Protein AF-A0A6V8D176-F1 (afdb_monomer_lite)

Secondary structure (DSSP, 8-state):
--PPP----PPPHHHHHHHHHHHHH-TTS-SGGGGGGGG--S-----STHHHHHHHHHHHHHHHHHHHHHHHHHHHHHHHHHHHHHHHTT-HHHHHH--GGGSPP-EEE-SGGG-EEEHHHHHHHHHHHHHTT--HHHHHHHHHHHHHTSTT--HHHHHHHHHHHHHHHHHS--SS----HHHHHHHHHHHHTTT-HHHHHHHHHHHHHHHTT----HHHHSS-HHHHHHHHHHHHHHHHHH-TTTEEEETTEEEEE-TTS-EEEEEEEEEEETTEEEEEEETTT-PEE--PPPGGGTTS-HHHHHHHHHHHHHTHHHHTTT-HHHHTTSS--

Foldseek 3Di:
DDDDDDDDDDDPVVVVVVVVVVVVVPPDPDPVVVVVPVPPPDDDDDDPVVVVVVVVLLVLLLVVVVVVLVVVVVVVVVLVVVLVVCVVVVNNVVSVVSDLVPPPWDWDADPQLRDIDISVLSVVLVVLCVVLVHDVLLVSQLVVCCSPVVPPDDSVVSSVVLVVFQSVQVPDPDPDGDSHSVVSVVVRCLCVQVVHPVSVVVVVVVVVCVVVVPPPPCQPPVDDPVQQVVLLVLLVVLQVVCPPVAWDDDDQWIWGQAPVRWIKIKGQDPDDDLFDRIWIATPDDGDTFDDGDPPVCSNHHVSNVVSVVRVCRRHVVVCCVVRVSSVVPPPPD

pLDDT: mean 70.36, std 18.53, range [24.25, 93.38]

Radius of gyration: 30.55 Å; chains: 1; bounding box: 62×64×75 Å

Sequence (333 aa):
HHWPKYTEWLEPKQVTWIKKDYGNRWKIYDEDARSINDALAAEDYIDTDSWSEDLTLHFDFMLDMQGIMTYYLDKRKEIEEQQQKLRDSGWGDYAKNLAWSNIKPKVHKISYANFSFTTEDMTKVLDWADEHSISYDFVLQLFFDWASIEAGRELDSLLYETGLYAPAIFAASLKYKPRSPEFCRKIYCLIKGYNGNNLQYLMLAAIQSWDKDIKPSHNFLVRKENIWTRSFQLLKGIIESLGRSRAIIDYGLIKIKGDSGRWYSLRPAVFKTVRQWWEVSILPKGPLICIDIQKQHIKMPIGDQLASIVLTLANDSMMDNEVHTLADHRFED

Structure (mmCIF, N/CA/C/O backbone):
data_AF-A0A6V8D176-F1
#
_entry.id   AF-A0A6V8D176-F1
#
loop_
_atom_site.group_PDB
_atom_site.id
_atom_site.type_symbol
_atom_site.label_atom_id
_atom_site.label_alt_id
_atom_site.label_comp_id
_atom_site.label_asym_id
_atom_site.label_entity_id
_atom_site.label_seq_id
_atom_site.pdbx_PDB_ins_code
_atom_site.Cartn_x
_atom_site.Cartn_y
_atom_site.Cartn_z
_atom_site.occupancy
_atom_site.B_iso_or_equiv
_atom_site.auth_seq_id
_atom_site.auth_comp_id
_atom_site.auth_asym_id
_atom_site.auth_atom_id
_atom_site.pdbx_PDB_model_num
ATOM 1 N N . HIS A 1 1 ? 27.923 1.586 11.669 1.00 31.52 1 HIS A N 1
ATOM 2 C CA . HIS A 1 1 ? 26.499 1.918 11.454 1.00 31.52 1 HIS A CA 1
ATOM 3 C C . HIS A 1 1 ? 26.213 3.344 11.907 1.00 31.52 1 HIS A C 1
ATOM 5 O O . HIS A 1 1 ? 25.827 3.549 13.050 1.00 31.52 1 HIS A O 1
ATOM 11 N N . HIS A 1 2 ? 26.431 4.333 11.042 1.00 24.25 2 HIS A N 1
ATOM 12 C CA . HIS A 1 2 ? 26.056 5.729 11.276 1.00 24.25 2 HIS A CA 1
ATOM 13 C C . HIS A 1 2 ? 25.461 6.262 9.972 1.00 24.25 2 HIS A C 1
ATOM 15 O O . HIS A 1 2 ? 26.144 6.285 8.954 1.00 24.25 2 HIS A O 1
ATOM 21 N N . TRP A 1 3 ? 24.172 6.594 10.004 1.00 28.27 3 TRP A N 1
ATOM 22 C CA . TRP A 1 3 ? 23.494 7.329 8.938 1.00 28.27 3 TRP A CA 1
ATOM 23 C C . TRP A 1 3 ? 24.017 8.777 8.916 1.00 28.27 3 TRP A C 1
ATOM 25 O O . TRP A 1 3 ? 24.319 9.306 9.992 1.00 28.27 3 TRP A O 1
ATOM 35 N N . PRO A 1 4 ? 24.124 9.444 7.751 1.00 26.86 4 PRO A N 1
ATOM 36 C CA . PRO A 1 4 ? 24.453 10.863 7.707 1.00 26.86 4 PRO A CA 1
ATOM 37 C C . PRO A 1 4 ? 23.320 11.683 8.334 1.00 26.86 4 PRO A C 1
ATOM 39 O O . PRO A 1 4 ? 22.141 11.341 8.216 1.00 26.86 4 PRO A O 1
ATOM 42 N N . LYS A 1 5 ? 23.690 12.760 9.030 1.00 28.36 5 LYS A N 1
ATOM 43 C CA . LYS A 1 5 ? 22.756 13.707 9.644 1.00 28.36 5 LYS A CA 1
ATOM 44 C C . LYS A 1 5 ? 21.853 14.321 8.567 1.00 28.36 5 LYS A C 1
ATOM 46 O O . LYS A 1 5 ? 22.342 14.813 7.558 1.00 28.36 5 LYS A O 1
ATOM 51 N N . TYR A 1 6 ? 20.546 14.294 8.822 1.00 34.00 6 TYR A N 1
ATOM 52 C CA . TYR A 1 6 ? 19.518 15.019 8.078 1.00 34.00 6 TYR A CA 1
ATOM 53 C C . TYR A 1 6 ? 19.793 16.528 8.159 1.00 34.00 6 TYR A C 1
ATOM 55 O O . TYR A 1 6 ? 19.408 17.168 9.135 1.00 34.00 6 TYR A O 1
ATOM 63 N N . THR A 1 7 ? 20.443 17.103 7.154 1.00 33.69 7 THR A N 1
ATOM 64 C CA . THR A 1 7 ? 20.484 18.557 6.959 1.00 33.69 7 THR A CA 1
ATOM 65 C C . THR A 1 7 ? 20.218 18.888 5.496 1.00 33.69 7 THR A C 1
ATOM 67 O O . THR A 1 7 ? 20.908 18.388 4.615 1.00 33.69 7 THR A O 1
ATOM 70 N N . GLU A 1 8 ? 19.195 19.728 5.316 1.00 36.88 8 GLU A N 1
ATOM 71 C CA . GLU A 1 8 ? 18.958 20.649 4.196 1.00 36.88 8 GLU A CA 1
ATOM 72 C C . GLU A 1 8 ? 18.714 20.038 2.809 1.00 36.88 8 GLU A C 1
ATOM 74 O O . GLU A 1 8 ? 19.566 20.064 1.931 1.00 36.88 8 GLU A O 1
ATOM 79 N N . TRP A 1 9 ? 17.476 19.591 2.578 1.00 38.97 9 TRP A N 1
ATOM 80 C CA . TRP A 1 9 ? 16.909 19.491 1.229 1.00 38.97 9 TRP A CA 1
ATOM 81 C C . TRP A 1 9 ? 15.644 20.350 1.167 1.00 38.97 9 TRP A C 1
ATOM 83 O O . TRP A 1 9 ? 14.765 20.221 2.024 1.00 38.97 9 TRP A O 1
ATOM 93 N N . LEU A 1 10 ? 15.598 21.260 0.188 1.00 39.09 10 LEU A N 1
ATOM 94 C CA . LEU A 1 10 ? 14.515 22.222 -0.028 1.00 39.09 10 LEU A CA 1
ATOM 95 C C . LEU A 1 10 ? 13.169 21.503 -0.116 1.00 39.09 10 LEU A C 1
ATOM 97 O O . LEU A 1 10 ? 12.938 20.643 -0.964 1.00 39.09 10 LEU A O 1
ATOM 101 N N . GLU A 1 11 ? 12.280 21.849 0.806 1.00 42.50 11 GLU A N 1
ATOM 102 C CA . GLU A 1 11 ? 10.991 21.197 0.923 1.00 42.50 11 GLU A CA 1
ATOM 103 C C . GLU A 1 11 ? 10.054 21.616 -0.220 1.00 42.50 11 GLU A C 1
ATOM 105 O O . GLU A 1 11 ? 9.880 22.817 -0.446 1.00 42.50 11 GLU A O 1
ATOM 110 N N . PRO A 1 12 ? 9.401 20.673 -0.925 1.00 46.81 12 PRO A N 1
ATOM 111 C CA . PRO A 1 12 ? 8.448 21.021 -1.972 1.00 46.81 12 PRO A CA 1
ATOM 112 C C . PRO A 1 12 ? 7.308 21.870 -1.405 1.00 46.81 12 PRO A C 1
ATOM 114 O O . PRO A 1 12 ? 6.750 21.525 -0.363 1.00 46.81 12 PRO A O 1
ATOM 117 N N . LYS A 1 13 ? 6.889 22.920 -2.127 1.00 40.84 13 LYS A N 1
ATOM 118 C CA . LYS A 1 13 ? 5.821 23.861 -1.718 1.00 40.84 13 LYS A CA 1
ATOM 119 C C . LYS A 1 13 ? 4.532 23.168 -1.243 1.00 40.84 13 LYS A C 1
ATOM 121 O O . LYS A 1 13 ? 3.846 23.690 -0.370 1.00 40.84 13 LYS A O 1
ATOM 126 N N . GLN A 1 14 ? 4.212 21.980 -1.767 1.00 37.75 14 GLN A N 1
ATOM 127 C CA . GLN A 1 14 ? 3.094 21.144 -1.300 1.00 37.75 14 GLN A CA 1
ATOM 128 C C . GLN A 1 14 ? 3.315 20.566 0.100 1.00 37.75 14 GLN A C 1
ATOM 130 O O . GLN A 1 14 ? 2.393 20.562 0.909 1.00 37.75 14 GLN A O 1
ATOM 135 N N . VAL A 1 15 ? 4.526 20.107 0.411 1.00 42.50 15 VAL A N 1
ATOM 136 C CA . VAL A 1 15 ? 4.894 19.658 1.756 1.00 42.50 15 VAL A CA 1
ATOM 137 C C . VAL A 1 15 ? 4.918 20.853 2.704 1.00 42.50 15 VAL A C 1
ATOM 139 O O . VAL A 1 15 ? 4.410 20.741 3.813 1.00 42.50 15 VAL A O 1
ATOM 142 N N . THR A 1 16 ? 5.380 22.021 2.251 1.00 45.06 16 THR A N 1
ATOM 143 C CA . THR A 1 16 ? 5.300 23.280 3.007 1.00 45.06 16 THR A CA 1
ATOM 144 C C . THR A 1 16 ? 3.851 23.696 3.264 1.00 45.06 16 THR A C 1
ATOM 146 O O . THR A 1 16 ? 3.525 24.133 4.362 1.00 45.06 16 THR A O 1
ATOM 149 N N . TRP A 1 17 ? 2.951 23.520 2.293 1.00 41.69 17 TRP A N 1
ATOM 150 C CA . TRP A 1 17 ? 1.526 23.819 2.441 1.00 41.69 17 TRP A CA 1
ATOM 151 C C . TRP A 1 17 ? 0.829 22.825 3.368 1.00 41.69 17 TRP A C 1
ATOM 153 O O . TRP A 1 17 ? 0.100 23.249 4.255 1.00 41.69 17 TRP A O 1
ATOM 163 N N . ILE A 1 18 ? 1.115 21.526 3.241 1.00 44.22 18 ILE A N 1
ATOM 164 C CA . ILE A 1 18 ? 0.643 20.490 4.169 1.00 44.22 18 ILE A CA 1
ATOM 165 C C . ILE A 1 18 ? 1.183 20.763 5.572 1.00 44.22 18 ILE A C 1
ATOM 167 O O . ILE A 1 18 ? 0.421 20.690 6.524 1.00 44.22 18 ILE A O 1
ATOM 171 N N . LYS A 1 19 ? 2.452 21.155 5.722 1.00 44.62 19 LYS A N 1
ATOM 172 C CA . LYS A 1 19 ? 3.041 21.560 7.005 1.00 44.62 19 LYS A CA 1
ATOM 173 C C . LYS A 1 19 ? 2.442 22.845 7.557 1.00 44.62 19 LYS A C 1
ATOM 175 O O . LYS A 1 19 ? 2.308 22.951 8.767 1.00 44.62 19 LYS A O 1
ATOM 180 N N . LYS A 1 20 ? 2.073 23.811 6.715 1.00 44.28 20 LYS A N 1
ATOM 181 C CA . LYS A 1 20 ? 1.443 25.077 7.121 1.00 44.28 20 LYS A CA 1
ATOM 182 C C . LYS A 1 20 ? -0.021 24.866 7.499 1.00 44.28 20 LYS A C 1
ATOM 184 O O . LYS A 1 20 ? -0.464 25.397 8.508 1.00 44.28 20 LYS A O 1
ATOM 189 N N . ASP A 1 21 ? -0.753 24.043 6.754 1.00 43.59 21 ASP A N 1
ATOM 190 C CA . ASP A 1 21 ? -2.103 23.581 7.090 1.00 43.59 21 ASP A CA 1
ATOM 191 C C . ASP A 1 21 ? -2.080 22.742 8.377 1.00 43.59 21 ASP A C 1
ATOM 193 O O . ASP A 1 21 ? -2.865 22.985 9.289 1.00 43.59 21 ASP A O 1
ATOM 197 N N . TYR A 1 22 ? -1.104 21.844 8.522 1.00 42.88 22 TYR A N 1
ATOM 198 C CA . TYR A 1 22 ? -0.865 21.061 9.732 1.00 42.88 22 TYR A CA 1
ATOM 199 C C . TYR A 1 22 ? -0.483 21.946 10.923 1.00 42.88 22 TYR A C 1
ATOM 201 O O . TYR A 1 22 ? -1.167 21.907 11.933 1.00 42.88 22 TYR A O 1
ATOM 209 N N . GLY A 1 23 ? 0.524 22.814 10.803 1.00 40.50 23 GLY A N 1
ATOM 210 C C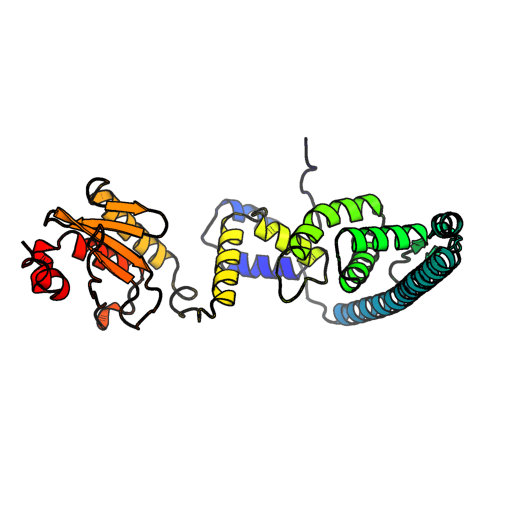A . GLY A 1 23 ? 0.989 23.735 11.848 1.00 40.50 23 GLY A CA 1
ATOM 211 C C . GLY A 1 23 ? -0.065 24.763 12.268 1.00 40.50 23 GLY A C 1
ATOM 212 O O . GLY A 1 23 ? -0.184 25.078 13.451 1.00 40.50 23 GLY A O 1
ATOM 213 N N . ASN A 1 24 ? -0.912 25.211 11.337 1.00 41.19 24 ASN A N 1
ATOM 214 C CA . ASN A 1 24 ? -2.076 26.040 11.659 1.00 41.19 24 ASN A CA 1
ATOM 215 C C . ASN A 1 24 ? -3.177 25.246 12.381 1.00 41.19 24 ASN A C 1
ATOM 217 O O . ASN A 1 24 ? -3.874 25.813 13.224 1.00 41.19 24 ASN A O 1
ATOM 221 N N . ARG A 1 25 ? -3.313 23.941 12.107 1.00 39.44 25 ARG A N 1
ATOM 222 C CA . ARG A 1 25 ? -4.208 23.020 12.834 1.00 39.44 25 ARG A CA 1
ATOM 223 C C . ARG A 1 25 ? -3.612 22.516 14.162 1.00 39.44 25 ARG A C 1
ATOM 225 O O . ARG A 1 25 ? -4.368 22.043 15.005 1.00 39.44 25 ARG A O 1
ATOM 232 N N . TRP A 1 26 ? -2.297 22.640 14.369 1.00 38.09 26 TRP A N 1
ATOM 233 C CA . TRP A 1 26 ? -1.525 22.061 15.484 1.00 38.09 26 TRP A CA 1
ATOM 234 C C . TRP A 1 26 ? -0.905 23.072 16.458 1.00 38.09 26 TRP A C 1
ATOM 236 O O . TRP A 1 26 ? 0.014 22.727 17.196 1.00 38.09 26 TRP A O 1
ATOM 246 N N . LYS A 1 27 ? -1.455 24.284 16.600 1.00 40.56 27 LYS A N 1
ATOM 247 C CA . LYS A 1 27 ? -1.065 25.220 17.682 1.00 40.56 27 LYS A CA 1
ATOM 248 C C . LYS A 1 27 ? -1.242 24.683 19.128 1.00 40.56 27 LYS A C 1
ATOM 250 O O . LYS A 1 27 ? -1.168 25.469 20.065 1.00 40.56 27 LYS A O 1
ATOM 255 N N . ILE A 1 28 ? -1.513 23.392 19.343 1.00 38.53 28 ILE A N 1
ATOM 256 C CA . ILE A 1 28 ? -1.945 22.844 20.637 1.00 38.53 28 ILE A CA 1
ATOM 257 C C . ILE A 1 28 ? -1.117 21.630 21.118 1.00 38.53 28 ILE A C 1
ATOM 259 O O . ILE A 1 28 ? -1.235 21.296 22.291 1.00 38.53 28 ILE A O 1
ATOM 263 N N . TYR A 1 29 ? -0.253 20.995 20.308 1.00 39.50 29 TYR A N 1
ATOM 264 C CA . TYR A 1 29 ? 0.269 19.660 20.679 1.00 39.50 29 TYR A CA 1
ATOM 265 C C . TYR A 1 29 ? 1.772 19.474 20.899 1.00 39.50 29 TYR A C 1
ATOM 267 O O . TYR A 1 29 ? 2.140 18.368 21.274 1.00 39.50 29 TYR A O 1
ATOM 275 N N . ASP A 1 30 ? 2.631 20.492 20.776 1.00 37.28 30 ASP A N 1
ATOM 276 C CA . ASP A 1 30 ? 4.017 20.344 21.254 1.00 37.28 30 ASP A CA 1
ATOM 277 C C . ASP A 1 30 ? 4.748 21.682 21.464 1.00 37.28 30 ASP A C 1
ATOM 279 O O . ASP A 1 30 ? 4.573 22.618 20.677 1.00 37.28 30 ASP A O 1
ATOM 283 N N . GLU A 1 31 ? 5.581 21.781 22.506 1.00 40.03 31 GLU A N 1
ATOM 284 C CA . GLU A 1 31 ? 6.453 22.949 22.740 1.00 40.03 31 GLU A CA 1
ATOM 285 C C . GLU A 1 31 ? 7.694 22.937 21.830 1.00 40.03 31 GLU A C 1
ATOM 287 O O . GLU A 1 31 ? 8.190 24.009 21.471 1.00 40.03 31 GLU A O 1
ATOM 292 N N . ASP A 1 32 ? 8.097 21.768 21.322 1.00 43.53 32 ASP A N 1
ATOM 293 C CA . ASP A 1 32 ? 9.225 21.614 20.388 1.00 43.53 32 ASP A CA 1
ATOM 294 C C . ASP A 1 32 ? 8.924 22.151 18.972 1.00 43.53 32 ASP A C 1
ATOM 296 O O . ASP A 1 32 ? 9.832 22.433 18.189 1.00 43.53 32 ASP A O 1
ATOM 300 N N . ALA A 1 33 ? 7.649 22.389 18.638 1.00 39.72 33 ALA A N 1
ATOM 301 C CA . ALA A 1 33 ? 7.243 22.989 17.363 1.00 39.72 33 ALA A CA 1
ATOM 302 C C . ALA A 1 33 ? 7.465 24.516 17.298 1.00 39.72 33 ALA A C 1
ATOM 304 O O . ALA A 1 33 ? 7.322 25.117 16.229 1.00 39.72 33 ALA A O 1
ATOM 305 N N . ARG A 1 34 ? 7.811 25.172 18.419 1.00 38.47 34 ARG A N 1
ATOM 306 C CA . ARG A 1 34 ? 8.030 26.630 18.452 1.00 38.47 34 ARG A CA 1
ATOM 307 C C . ARG A 1 34 ? 9.360 27.068 17.841 1.00 38.47 34 ARG A C 1
ATOM 309 O O . ARG A 1 34 ? 9.433 28.200 17.378 1.00 38.47 34 ARG A O 1
ATOM 316 N N . SER A 1 35 ? 10.369 26.197 17.753 1.00 44.44 35 SER A N 1
ATOM 317 C CA . SER A 1 35 ? 11.694 26.588 17.235 1.00 44.44 35 SER A CA 1
ATOM 318 C C . SER A 1 35 ? 11.749 26.770 15.708 1.00 44.44 35 SER A C 1
ATOM 320 O O . SER A 1 35 ? 12.769 27.210 15.186 1.00 44.44 35 SER A O 1
ATOM 322 N N . ILE A 1 36 ? 10.681 26.420 14.981 1.00 41.44 36 ILE A N 1
ATOM 323 C CA . ILE A 1 36 ? 10.641 26.441 13.507 1.00 41.44 36 ILE A CA 1
ATOM 324 C C . ILE A 1 36 ?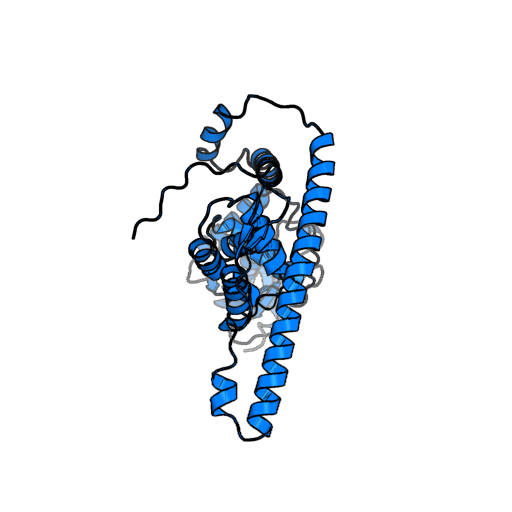 10.126 27.791 12.966 1.00 41.44 36 ILE A C 1
ATOM 326 O O . ILE A 1 36 ? 10.368 28.129 11.810 1.00 41.44 36 ILE A O 1
ATOM 330 N N . ASN A 1 37 ? 9.437 28.592 13.787 1.00 37.69 37 ASN A N 1
ATOM 331 C CA . ASN A 1 37 ? 8.782 29.820 13.319 1.00 37.69 37 ASN A CA 1
ATOM 332 C C . ASN A 1 37 ? 9.698 31.045 13.215 1.00 37.69 37 ASN A C 1
ATOM 334 O O . ASN A 1 37 ? 9.359 31.962 12.471 1.00 37.69 37 ASN A O 1
ATOM 338 N N . ASP A 1 38 ? 10.850 31.066 13.884 1.00 37.16 38 ASP A N 1
ATOM 339 C CA . ASP A 1 38 ? 11.707 32.261 13.879 1.00 37.16 38 ASP A CA 1
ATOM 340 C C . ASP A 1 38 ? 12.483 32.447 12.560 1.00 37.16 38 ASP A C 1
ATOM 342 O O . ASP A 1 38 ? 13.020 33.523 12.312 1.00 37.16 38 ASP A O 1
ATOM 346 N N . ALA A 1 39 ? 12.491 31.445 11.671 1.00 38.16 39 ALA A N 1
ATOM 347 C CA . ALA A 1 39 ? 13.215 31.498 10.396 1.00 38.16 39 ALA A CA 1
ATOM 348 C C . ALA A 1 39 ? 12.339 31.775 9.155 1.00 38.16 39 ALA A C 1
ATOM 350 O O . ALA A 1 39 ? 12.881 31.995 8.077 1.00 38.16 39 ALA A O 1
ATOM 351 N N . LEU A 1 40 ? 11.003 31.763 9.264 1.00 38.84 40 LEU A N 1
ATOM 352 C CA . LEU A 1 40 ? 10.094 31.772 8.097 1.00 38.84 40 LEU A CA 1
ATOM 353 C C . LEU A 1 40 ? 9.277 33.065 7.937 1.00 38.84 40 LEU A C 1
ATOM 355 O O . LEU A 1 40 ? 8.271 33.087 7.228 1.00 38.84 40 LEU A O 1
ATOM 359 N N . ALA A 1 41 ? 9.693 34.150 8.590 1.00 35.06 41 ALA A N 1
ATOM 360 C CA . ALA A 1 41 ? 9.008 35.442 8.530 1.00 35.06 41 ALA A CA 1
ATOM 361 C C . ALA A 1 41 ? 9.430 36.344 7.350 1.00 35.06 41 ALA A C 1
ATOM 363 O O . ALA A 1 41 ? 9.085 37.524 7.353 1.00 35.06 41 ALA A O 1
ATOM 364 N N . ALA A 1 42 ? 10.135 35.827 6.342 1.00 37.50 42 ALA A N 1
ATOM 365 C CA . ALA A 1 42 ? 10.541 36.613 5.180 1.00 37.50 42 ALA A CA 1
ATOM 366 C C . ALA A 1 42 ? 10.143 35.919 3.870 1.00 37.50 42 ALA A C 1
ATOM 368 O O . ALA A 1 42 ? 10.696 34.872 3.554 1.00 37.50 42 ALA A O 1
ATOM 369 N N . GLU A 1 43 ? 9.207 36.566 3.156 1.00 40.66 43 GLU A N 1
ATOM 370 C CA . GLU A 1 43 ? 9.003 36.511 1.693 1.00 40.66 43 GLU A CA 1
ATOM 371 C C . GLU A 1 43 ? 8.552 35.132 1.116 1.00 40.66 43 GLU A C 1
ATOM 373 O O . GLU A 1 43 ? 8.818 34.071 1.657 1.00 40.66 43 GLU A O 1
ATOM 378 N N . ASP A 1 44 ? 7.751 34.993 0.059 1.00 33.00 44 ASP A N 1
ATOM 379 C CA . ASP A 1 44 ? 7.435 35.920 -1.010 1.00 33.00 44 ASP A CA 1
ATOM 380 C C . ASP A 1 44 ? 6.146 35.535 -1.770 1.00 33.00 44 ASP A C 1
ATOM 382 O O . ASP A 1 44 ? 5.582 34.443 -1.630 1.00 33.00 44 ASP A O 1
ATOM 386 N N . TYR A 1 45 ? 5.708 36.496 -2.577 1.00 36.22 45 TYR A N 1
ATOM 387 C CA . TYR A 1 45 ? 4.631 36.499 -3.569 1.00 36.22 45 TYR A CA 1
ATOM 388 C C . TYR A 1 45 ? 4.617 35.248 -4.485 1.00 36.22 45 TYR A C 1
ATOM 390 O O . TYR A 1 45 ? 5.650 34.823 -4.997 1.00 36.22 45 TYR A O 1
ATOM 398 N N . ILE A 1 46 ? 3.442 34.645 -4.724 1.00 36.31 46 ILE A N 1
ATOM 399 C CA . ILE A 1 46 ? 3.296 33.509 -5.656 1.00 36.31 46 ILE A CA 1
ATOM 400 C C . ILE A 1 46 ? 3.186 34.057 -7.079 1.00 36.31 46 ILE A C 1
ATOM 402 O O . ILE A 1 46 ? 2.124 34.534 -7.476 1.00 36.31 46 ILE A O 1
ATOM 406 N N . ASP A 1 47 ? 4.272 33.945 -7.837 1.00 34.75 47 ASP A N 1
ATOM 407 C CA . ASP A 1 47 ? 4.244 34.050 -9.292 1.00 34.75 47 ASP A CA 1
ATOM 408 C C . ASP A 1 47 ? 3.622 32.772 -9.884 1.00 34.75 47 ASP A C 1
ATOM 410 O O . ASP A 1 47 ? 4.007 31.647 -9.546 1.00 34.75 47 ASP A O 1
ATOM 414 N N . THR A 1 48 ? 2.589 32.950 -10.701 1.00 35.44 48 THR A N 1
ATOM 415 C CA . THR A 1 48 ? 1.766 31.866 -11.261 1.00 35.44 48 THR A CA 1
ATOM 416 C C . THR A 1 48 ? 2.203 31.466 -12.671 1.00 35.44 48 THR A C 1
ATOM 418 O O . THR A 1 48 ? 1.771 30.412 -13.138 1.00 35.44 48 THR A O 1
ATOM 421 N N . ASP A 1 49 ? 3.118 32.210 -13.302 1.00 36.03 49 ASP A N 1
ATOM 422 C CA . ASP A 1 49 ? 3.583 31.925 -14.666 1.00 36.03 49 ASP A CA 1
ATOM 423 C C . ASP A 1 49 ? 4.615 30.777 -14.737 1.00 36.03 49 ASP A C 1
ATOM 425 O O . ASP A 1 49 ? 4.634 30.029 -15.719 1.00 36.03 49 ASP A O 1
ATOM 429 N N . SER A 1 50 ? 5.387 30.517 -13.667 1.00 38.66 50 SER A N 1
ATOM 430 C CA . SER A 1 50 ? 6.460 29.495 -13.662 1.00 38.66 50 SER A CA 1
ATOM 431 C C . SER A 1 50 ? 5.982 28.033 -13.731 1.00 38.66 50 SER A C 1
ATOM 433 O O . SER A 1 50 ? 6.789 27.135 -13.953 1.00 38.66 50 SER A O 1
ATOM 435 N N . TRP A 1 51 ? 4.694 27.760 -13.505 1.00 31.47 51 TRP A N 1
ATOM 436 C CA . TRP A 1 51 ? 4.159 26.389 -13.471 1.00 31.47 51 TRP A CA 1
ATOM 437 C C . TRP A 1 51 ? 3.798 25.849 -14.860 1.00 31.47 51 TRP A C 1
ATOM 439 O O . TRP A 1 51 ? 3.679 24.638 -15.042 1.00 31.47 51 TRP A O 1
ATOM 449 N N . SER A 1 52 ? 3.597 26.737 -15.835 1.00 40.97 52 SER A N 1
ATOM 450 C CA . SER A 1 52 ? 3.192 26.364 -17.196 1.00 40.97 52 SER A CA 1
ATOM 451 C C . SER A 1 52 ? 4.363 25.830 -18.033 1.00 40.97 52 SER A C 1
ATOM 453 O O . SER A 1 52 ? 4.205 24.865 -18.785 1.00 40.97 52 SER A O 1
ATOM 455 N N . GLU A 1 53 ? 5.556 26.397 -17.843 1.00 47.34 53 GLU A N 1
ATOM 456 C CA . GLU A 1 53 ? 6.788 25.960 -18.507 1.00 47.34 53 GLU A CA 1
ATOM 457 C C . GLU A 1 53 ? 7.257 24.590 -17.984 1.00 47.34 53 GLU A C 1
ATOM 459 O O . GLU A 1 53 ? 7.618 23.718 -18.773 1.00 47.34 53 GLU A O 1
ATOM 464 N N . ASP A 1 54 ? 7.146 24.347 -16.675 1.00 54.38 54 ASP A N 1
ATOM 465 C CA . ASP A 1 54 ? 7.625 23.124 -16.008 1.00 54.38 54 ASP A CA 1
ATOM 466 C C . ASP A 1 54 ? 6.823 21.863 -16.409 1.00 54.38 54 ASP A C 1
ATOM 468 O O . ASP A 1 54 ? 7.372 20.775 -16.593 1.00 54.38 54 ASP A O 1
ATOM 472 N N . LEU A 1 55 ? 5.512 22.013 -16.643 1.00 59.69 55 LEU A N 1
ATOM 473 C CA . LEU A 1 55 ? 4.646 20.934 -17.143 1.00 59.69 55 LEU A CA 1
ATOM 474 C C . LEU A 1 55 ? 4.959 20.549 -18.593 1.00 59.69 55 LEU A C 1
ATOM 476 O O . LEU A 1 55 ? 4.875 19.374 -18.951 1.00 59.69 55 LEU A O 1
ATOM 480 N N . THR A 1 56 ? 5.314 21.534 -19.419 1.00 64.56 56 THR A N 1
ATOM 481 C CA . THR A 1 56 ? 5.670 21.306 -20.825 1.00 64.56 56 THR A CA 1
ATOM 482 C C . THR A 1 56 ? 7.014 20.582 -20.911 1.00 64.56 56 THR A C 1
ATOM 484 O O . THR A 1 56 ? 7.140 19.594 -21.628 1.00 64.56 56 THR A O 1
ATOM 487 N N . LEU A 1 57 ? 7.980 20.986 -20.079 1.00 70.38 57 LEU A N 1
ATOM 488 C CA . LEU A 1 57 ? 9.289 20.340 -19.976 1.00 70.38 57 LEU A CA 1
ATOM 489 C C . LEU A 1 57 ? 9.209 18.892 -19.461 1.00 70.38 57 LEU A C 1
ATOM 491 O O . LEU A 1 57 ? 9.907 18.022 -19.985 1.00 70.38 57 LEU A O 1
ATOM 495 N N . HIS A 1 58 ? 8.352 18.611 -18.470 1.00 79.75 58 HIS A N 1
ATOM 496 C CA . HIS A 1 58 ? 8.091 17.236 -18.015 1.00 79.75 58 HIS A CA 1
ATOM 497 C C . HIS A 1 58 ? 7.493 16.383 -19.133 1.00 79.75 58 HIS A C 1
ATOM 499 O O . HIS A 1 58 ? 7.964 15.275 -19.382 1.00 79.75 58 HIS A O 1
ATOM 505 N N . PHE A 1 59 ? 6.487 16.902 -19.836 1.00 78.69 59 PHE A N 1
ATOM 506 C CA . PHE A 1 59 ? 5.823 16.171 -20.909 1.00 78.69 59 PHE A CA 1
ATOM 507 C C . PHE A 1 59 ? 6.777 15.832 -22.063 1.00 78.69 59 PHE A C 1
ATOM 509 O O . PHE A 1 59 ? 6.833 14.674 -22.486 1.00 78.69 59 PHE A O 1
ATOM 516 N N . ASP A 1 60 ? 7.568 16.805 -22.518 1.00 79.31 60 ASP A N 1
ATOM 517 C CA . ASP A 1 60 ? 8.542 16.617 -23.596 1.00 79.31 60 ASP A CA 1
ATOM 518 C C . ASP A 1 60 ? 9.629 15.608 -23.198 1.00 79.31 60 ASP A C 1
ATOM 520 O O . ASP A 1 60 ? 9.943 14.694 -23.964 1.00 79.31 60 ASP A O 1
ATOM 524 N N . PHE A 1 61 ? 10.135 15.688 -21.959 1.00 84.50 61 PHE A N 1
ATOM 525 C CA . PHE A 1 61 ? 11.080 14.702 -21.430 1.00 84.50 61 PHE A CA 1
ATOM 526 C C . PHE A 1 61 ? 10.498 13.288 -21.443 1.00 84.50 61 PHE A C 1
ATOM 528 O O . PHE A 1 61 ? 11.160 12.336 -21.861 1.00 84.50 61 PHE A O 1
ATOM 535 N N . MET A 1 62 ? 9.260 13.138 -20.965 1.00 84.56 62 MET A N 1
ATOM 536 C CA . MET A 1 62 ? 8.602 11.838 -20.881 1.00 84.56 62 MET A CA 1
ATOM 537 C C . MET A 1 62 ? 8.400 11.229 -22.269 1.00 84.56 62 MET A C 1
ATOM 539 O O . MET A 1 62 ? 8.617 10.029 -22.425 1.00 84.56 62 MET A O 1
ATOM 543 N N . LEU A 1 63 ? 8.050 12.034 -23.277 1.00 84.19 63 LEU A N 1
ATOM 544 C CA . LEU A 1 63 ? 7.930 11.576 -24.663 1.00 84.19 63 LEU A CA 1
ATOM 545 C C . LEU A 1 63 ? 9.273 11.127 -25.248 1.00 84.19 63 LEU A C 1
ATOM 547 O O . LEU A 1 63 ? 9.357 10.029 -25.809 1.00 84.19 63 LEU A O 1
ATOM 551 N N . ASP A 1 64 ? 10.325 11.930 -25.083 1.00 85.69 64 ASP A N 1
ATOM 552 C CA . ASP A 1 64 ? 11.668 11.598 -25.566 1.00 85.69 64 ASP A CA 1
ATOM 553 C C . ASP A 1 64 ? 12.182 10.304 -24.919 1.00 85.69 64 ASP A C 1
ATOM 555 O O . ASP A 1 64 ? 12.640 9.379 -25.603 1.00 85.69 64 ASP A O 1
ATOM 559 N N . MET A 1 65 ? 12.036 10.190 -23.596 1.00 88.06 65 MET A N 1
ATOM 560 C CA . MET A 1 65 ? 12.427 8.993 -22.856 1.00 88.06 65 MET A CA 1
ATOM 561 C C . MET A 1 65 ? 11.591 7.777 -23.216 1.00 88.06 65 MET A C 1
ATOM 563 O O . MET A 1 65 ? 12.138 6.680 -23.331 1.00 88.06 65 MET A O 1
ATOM 567 N N . GLN A 1 66 ? 10.289 7.946 -23.438 1.00 89.44 66 GLN A N 1
ATOM 568 C CA . GLN A 1 66 ? 9.425 6.860 -23.878 1.00 89.44 66 GLN A CA 1
ATOM 569 C C . GLN A 1 66 ? 9.855 6.337 -25.250 1.00 89.44 66 GLN A C 1
ATOM 571 O O . GLN A 1 66 ? 9.909 5.121 -25.442 1.00 89.44 66 GLN A O 1
ATOM 576 N N . GLY A 1 67 ? 10.223 7.220 -26.183 1.00 86.81 67 GLY A N 1
ATOM 577 C CA . GLY A 1 67 ? 10.759 6.828 -27.486 1.00 86.81 67 GLY A CA 1
ATOM 578 C C . GLY A 1 67 ? 12.051 6.016 -27.365 1.00 86.81 67 GLY A C 1
ATOM 579 O O . GLY A 1 67 ? 12.174 4.943 -27.963 1.00 86.81 67 GLY A O 1
ATOM 580 N N . ILE A 1 68 ? 12.996 6.480 -26.540 1.00 88.19 68 ILE A N 1
ATOM 581 C CA . ILE A 1 68 ? 14.264 5.772 -26.312 1.00 88.19 68 ILE A CA 1
ATOM 582 C C . ILE A 1 68 ? 14.019 4.423 -25.624 1.00 88.19 68 ILE A C 1
ATOM 584 O O . ILE A 1 68 ? 14.555 3.404 -26.061 1.00 88.19 68 ILE A O 1
ATOM 588 N N . MET A 1 69 ? 13.198 4.390 -24.576 1.00 89.19 69 MET A N 1
ATOM 589 C CA . MET A 1 69 ? 12.877 3.168 -23.839 1.00 89.19 69 MET A CA 1
ATOM 590 C C . MET A 1 69 ? 12.175 2.142 -24.735 1.00 89.19 69 MET A C 1
ATOM 592 O O . MET A 1 69 ? 12.548 0.973 -24.719 1.00 89.19 69 MET A O 1
ATOM 596 N N . THR A 1 70 ? 11.232 2.574 -25.579 1.00 89.12 70 THR A N 1
ATOM 597 C CA . THR A 1 70 ? 10.538 1.698 -26.541 1.00 89.12 70 THR A CA 1
ATOM 598 C C . THR A 1 70 ? 11.523 1.053 -27.511 1.00 89.12 70 THR A C 1
ATOM 600 O O . THR A 1 70 ? 11.475 -0.157 -27.703 1.00 89.12 70 THR A O 1
ATOM 603 N N . TYR A 1 71 ? 12.488 1.816 -28.041 1.00 89.56 71 TYR A N 1
ATOM 604 C CA . TYR A 1 71 ? 13.553 1.256 -28.879 1.00 89.56 71 TYR A CA 1
ATOM 605 C C . TYR A 1 71 ? 14.316 0.127 -28.168 1.00 89.56 71 TYR A C 1
ATOM 607 O O . TYR A 1 71 ? 14.593 -0.912 -28.769 1.00 89.56 71 TYR A O 1
ATOM 615 N N . TYR A 1 72 ? 14.648 0.303 -26.887 1.00 88.19 72 TYR A N 1
ATOM 616 C CA . TYR A 1 72 ? 15.340 -0.733 -26.121 1.00 88.19 72 TYR A CA 1
ATOM 617 C C . TYR A 1 72 ? 14.454 -1.942 -25.818 1.00 88.19 72 TYR A C 1
ATOM 619 O O . TYR A 1 72 ? 14.947 -3.066 -25.905 1.00 88.19 72 TYR A O 1
ATOM 627 N N . LEU A 1 73 ? 13.170 -1.736 -25.516 1.00 87.81 73 LEU A N 1
ATOM 628 C CA . LEU A 1 73 ? 12.194 -2.811 -25.313 1.00 87.81 73 LEU A CA 1
ATOM 629 C C . LEU A 1 73 ? 11.980 -3.637 -26.592 1.00 87.81 73 LEU A C 1
ATOM 631 O O . LEU A 1 73 ? 12.007 -4.865 -26.540 1.00 87.81 73 LEU A O 1
ATOM 635 N N . ASP A 1 74 ? 11.875 -2.991 -27.753 1.00 88.25 74 ASP A N 1
ATOM 636 C CA . ASP A 1 74 ? 11.774 -3.680 -29.044 1.00 88.25 74 ASP A CA 1
ATOM 637 C C . ASP A 1 74 ? 13.040 -4.491 -29.348 1.00 88.25 74 ASP A C 1
ATOM 639 O O . ASP A 1 74 ? 12.965 -5.625 -29.827 1.00 88.25 74 ASP A O 1
ATOM 643 N N . LYS A 1 75 ? 14.220 -3.953 -29.004 1.00 86.56 75 LYS A N 1
ATOM 644 C CA . LYS A 1 75 ? 15.480 -4.700 -29.096 1.00 86.56 75 LYS A CA 1
ATOM 645 C C . LYS A 1 75 ? 15.558 -5.877 -28.120 1.00 86.56 75 LYS A C 1
ATOM 647 O O . LYS A 1 75 ? 16.115 -6.898 -28.522 1.00 86.56 75 LYS A O 1
ATOM 652 N N . ARG A 1 76 ? 14.974 -5.793 -26.908 1.00 83.62 76 ARG A N 1
ATOM 653 C CA . ARG A 1 76 ? 14.825 -6.959 -25.994 1.00 83.62 76 ARG A CA 1
ATOM 654 C C . ARG A 1 76 ? 14.119 -8.080 -26.712 1.00 83.62 76 ARG A C 1
ATOM 656 O O . ARG A 1 76 ? 14.641 -9.182 -26.832 1.00 83.62 76 ARG A O 1
ATOM 663 N N . LYS A 1 77 ? 12.950 -7.742 -27.241 1.00 86.12 77 LYS A N 1
ATOM 664 C CA . LYS A 1 77 ? 12.059 -8.694 -27.876 1.00 86.12 77 LYS A CA 1
ATOM 665 C C . LYS A 1 77 ? 12.703 -9.339 -29.102 1.00 86.12 77 LYS A C 1
ATOM 667 O O . LYS A 1 77 ? 12.626 -10.550 -29.264 1.00 86.12 77 LYS A O 1
ATOM 672 N N . GLU A 1 78 ? 13.403 -8.560 -29.927 1.00 87.12 78 GLU A N 1
ATOM 673 C CA . GLU A 1 78 ? 14.149 -9.091 -31.074 1.00 87.12 78 GLU A CA 1
ATOM 674 C C . GLU A 1 78 ? 15.246 -10.081 -30.639 1.00 87.12 78 GLU A C 1
ATOM 676 O O . GLU A 1 78 ? 15.392 -11.148 -31.239 1.00 87.12 78 GLU A O 1
ATOM 681 N N . ILE A 1 79 ? 15.998 -9.754 -29.580 1.00 85.00 79 ILE A N 1
ATOM 682 C CA . ILE A 1 79 ? 17.030 -10.630 -29.006 1.00 85.00 79 ILE A CA 1
ATOM 683 C C . ILE A 1 79 ? 16.406 -11.921 -28.466 1.00 85.00 79 ILE A C 1
ATOM 685 O O . ILE A 1 79 ? 16.900 -13.004 -28.773 1.00 85.00 79 ILE A O 1
ATOM 689 N N . GLU A 1 80 ? 15.309 -11.831 -27.716 1.00 84.75 80 GLU A N 1
ATOM 690 C CA . GLU A 1 80 ? 14.585 -12.987 -27.172 1.00 84.75 80 GLU A CA 1
ATOM 691 C C . GLU A 1 80 ? 14.046 -13.900 -28.281 1.00 84.75 80 GLU A C 1
ATOM 693 O O . GLU A 1 80 ? 14.234 -15.118 -28.239 1.00 84.75 80 GLU A O 1
ATOM 698 N N . GLU A 1 81 ? 13.447 -13.326 -29.326 1.00 87.44 81 GLU A N 1
ATOM 699 C CA . GLU A 1 81 ? 12.968 -14.072 -30.492 1.00 87.44 81 GLU A CA 1
ATOM 700 C C . GLU A 1 81 ? 14.113 -14.788 -31.225 1.00 87.44 81 GLU A C 1
ATOM 702 O O . GLU A 1 81 ? 13.961 -15.931 -31.667 1.00 87.44 81 GLU A O 1
ATOM 707 N N . GLN A 1 82 ? 15.277 -14.144 -31.356 1.00 84.31 82 GLN A N 1
ATOM 708 C CA . GLN A 1 82 ? 16.467 -14.754 -31.956 1.00 84.31 82 GLN A CA 1
ATOM 709 C C . GLN A 1 82 ? 17.055 -15.858 -31.073 1.00 84.31 82 GLN A C 1
ATOM 711 O O . GLN A 1 82 ? 17.406 -16.925 -31.584 1.00 84.31 82 GLN A O 1
ATOM 716 N N . GLN A 1 83 ? 17.125 -15.646 -29.757 1.00 84.81 83 GLN A N 1
ATOM 717 C CA . GLN A 1 83 ? 17.551 -16.671 -28.806 1.00 84.81 83 GLN A CA 1
ATOM 718 C C . GLN A 1 83 ? 16.645 -17.900 -28.876 1.00 84.81 83 GLN A C 1
ATOM 720 O O . GLN A 1 83 ? 17.150 -19.024 -28.894 1.00 84.81 83 GLN A O 1
ATOM 725 N N . GLN A 1 84 ? 15.327 -17.703 -28.951 1.00 86.12 84 GLN A N 1
ATOM 726 C CA . GLN A 1 84 ? 14.373 -18.800 -29.059 1.00 86.12 84 GLN A CA 1
ATOM 727 C C . GLN A 1 84 ? 14.562 -19.575 -30.369 1.00 86.12 84 GLN A C 1
ATOM 729 O O . GLN A 1 84 ? 14.733 -20.790 -30.333 1.00 86.12 84 GLN A O 1
ATOM 734 N N . LYS A 1 85 ? 14.677 -18.883 -31.513 1.00 86.75 85 LYS A N 1
ATOM 735 C CA . LYS A 1 85 ? 14.963 -19.517 -32.817 1.00 86.75 85 LYS A CA 1
ATOM 736 C C . LYS A 1 85 ? 16.252 -20.341 -32.803 1.00 86.75 85 LYS A C 1
ATOM 738 O O . LYS A 1 85 ? 16.295 -21.431 -33.376 1.00 86.75 85 LYS A O 1
ATOM 743 N N . LEU A 1 86 ? 17.307 -19.837 -32.159 1.00 84.56 86 LEU A N 1
ATOM 744 C CA . LEU A 1 86 ? 18.582 -20.546 -32.031 1.00 84.56 86 LEU A CA 1
ATOM 745 C C . LEU A 1 86 ? 18.458 -21.786 -31.140 1.00 84.56 86 LEU A C 1
ATOM 747 O O . LEU A 1 86 ? 19.007 -22.830 -31.487 1.00 84.56 86 LEU A O 1
ATOM 751 N N . ARG A 1 87 ? 17.710 -21.703 -30.032 1.00 85.56 87 ARG A N 1
ATOM 752 C CA . ARG A 1 87 ? 17.413 -22.861 -29.170 1.00 85.56 87 ARG A CA 1
ATOM 753 C C . ARG A 1 87 ? 16.622 -23.928 -29.925 1.00 85.56 87 ARG A C 1
ATOM 755 O O . ARG A 1 87 ? 17.025 -25.088 -29.903 1.00 85.56 87 ARG A O 1
ATOM 762 N N . ASP A 1 88 ? 15.579 -23.526 -30.647 1.00 87.94 88 ASP A N 1
ATOM 763 C CA . ASP A 1 88 ? 14.729 -24.424 -31.440 1.00 87.94 88 ASP A CA 1
ATOM 764 C C . ASP A 1 88 ? 15.510 -25.099 -32.581 1.00 87.94 88 ASP A C 1
ATOM 766 O O . ASP A 1 88 ? 15.234 -26.237 -32.952 1.00 87.94 88 ASP A O 1
ATOM 770 N N . SER A 1 89 ? 16.538 -24.421 -33.097 1.00 87.00 89 SER A N 1
ATOM 771 C CA . SER A 1 89 ? 17.423 -24.929 -34.154 1.00 87.00 89 SER A CA 1
ATOM 772 C C . SER A 1 89 ? 18.602 -25.769 -33.630 1.00 87.00 89 SER A C 1
ATOM 774 O O . SER A 1 89 ? 19.481 -26.128 -34.411 1.00 87.00 89 SER A O 1
ATOM 776 N N . GLY A 1 90 ? 18.666 -26.062 -32.324 1.00 81.62 90 GLY A N 1
ATOM 777 C CA . GLY A 1 90 ? 19.734 -26.864 -31.706 1.00 81.62 90 GLY A CA 1
ATOM 778 C C . GLY A 1 90 ? 21.027 -26.102 -31.379 1.00 81.62 90 GLY A C 1
ATOM 779 O O . GLY A 1 90 ? 21.988 -26.700 -30.904 1.00 81.62 90 GLY A O 1
ATOM 780 N N . TRP A 1 91 ? 21.053 -24.779 -31.562 1.00 81.69 91 TRP A N 1
ATOM 781 C CA . TRP A 1 91 ? 22.197 -23.893 -31.301 1.00 81.69 91 TRP A CA 1
ATOM 782 C C . TRP A 1 91 ? 22.105 -23.220 -29.922 1.00 81.69 91 TRP A C 1
ATOM 784 O O . TRP A 1 91 ? 22.398 -22.032 -29.760 1.00 81.69 91 TRP A O 1
ATOM 794 N N . GLY A 1 92 ? 21.691 -23.978 -28.904 1.00 75.69 92 GLY A N 1
ATOM 795 C CA . GLY A 1 92 ? 21.439 -23.459 -27.555 1.00 75.69 92 GLY A CA 1
ATOM 796 C C . GLY A 1 92 ? 22.648 -22.776 -26.902 1.00 75.69 92 GLY A C 1
ATOM 797 O O . GLY A 1 92 ? 22.470 -21.820 -26.150 1.00 75.69 92 GLY A O 1
ATOM 798 N N . ASP A 1 93 ? 23.873 -23.198 -27.223 1.00 77.44 93 ASP A N 1
ATOM 799 C CA . ASP A 1 93 ? 25.089 -22.565 -26.695 1.00 77.44 93 ASP A CA 1
ATOM 800 C C . ASP A 1 93 ? 25.397 -21.212 -27.351 1.00 77.44 93 ASP A C 1
ATOM 802 O O . ASP A 1 93 ? 25.900 -20.312 -26.683 1.00 77.44 93 ASP A O 1
ATOM 806 N N . TYR A 1 94 ? 25.011 -21.007 -28.614 1.00 70.69 94 TYR A N 1
ATOM 807 C CA . TYR A 1 94 ? 25.108 -19.696 -29.267 1.00 70.69 94 TYR A CA 1
ATOM 808 C C . TYR A 1 94 ? 24.012 -18.743 -28.795 1.00 70.69 94 TYR A C 1
ATOM 810 O O . TYR A 1 94 ? 24.266 -17.549 -28.652 1.00 70.69 94 TYR A O 1
ATOM 818 N N . ALA A 1 95 ? 22.821 -19.263 -28.483 1.00 71.38 95 ALA A N 1
ATOM 819 C CA . ALA A 1 95 ? 21.749 -18.467 -27.892 1.00 71.38 95 ALA A CA 1
ATOM 820 C C . ALA A 1 95 ? 22.171 -17.835 -26.552 1.00 71.38 95 ALA A C 1
ATOM 822 O O . ALA A 1 95 ? 21.803 -16.698 -26.276 1.00 71.38 95 ALA A O 1
ATOM 823 N N . LYS A 1 96 ? 22.992 -18.527 -25.745 1.00 72.25 96 LYS A N 1
ATOM 824 C CA . LYS A 1 96 ? 23.545 -17.986 -24.485 1.00 72.25 96 LYS A CA 1
ATOM 825 C C . LYS A 1 96 ? 24.501 -16.808 -24.700 1.00 72.25 96 LYS A C 1
ATOM 827 O O . LYS A 1 96 ? 24.639 -15.977 -23.811 1.00 72.25 96 LYS A O 1
ATOM 832 N N . ASN A 1 97 ? 25.141 -16.729 -25.867 1.00 70.50 97 ASN A N 1
ATOM 833 C CA . ASN A 1 97 ? 26.083 -15.661 -26.206 1.00 70.50 97 ASN A CA 1
ATOM 834 C C . ASN A 1 97 ? 25.392 -14.429 -26.815 1.00 70.50 97 ASN A C 1
ATOM 836 O O . ASN A 1 97 ? 26.028 -13.388 -26.992 1.00 70.50 97 ASN A O 1
ATOM 840 N N . LEU A 1 98 ? 24.102 -14.526 -27.153 1.00 71.31 98 LEU A N 1
ATOM 841 C CA . LEU A 1 98 ? 23.332 -13.422 -27.712 1.00 71.31 98 LEU A CA 1
ATOM 842 C C . LEU A 1 98 ? 22.810 -12.550 -26.562 1.00 71.31 98 LEU A C 1
ATOM 844 O O . LEU A 1 98 ? 21.705 -12.751 -26.077 1.00 71.31 98 LEU A O 1
ATOM 848 N N . ALA A 1 99 ? 23.638 -11.623 -26.081 1.00 64.75 99 ALA A N 1
ATOM 849 C CA . ALA A 1 99 ? 23.336 -10.772 -24.930 1.00 64.75 99 ALA A CA 1
ATOM 850 C C . ALA A 1 99 ? 23.208 -9.285 -25.311 1.00 64.75 99 ALA A C 1
ATOM 852 O O . ALA A 1 99 ? 23.524 -8.871 -26.430 1.00 64.75 99 ALA A O 1
ATOM 853 N N . TRP A 1 100 ? 22.787 -8.473 -24.338 1.00 64.25 100 TRP A N 1
ATOM 854 C CA . TRP A 1 100 ? 22.736 -7.004 -24.383 1.00 64.25 100 TRP A CA 1
ATOM 855 C C . TRP A 1 100 ? 23.988 -6.320 -24.915 1.00 64.25 100 TRP A C 1
ATOM 857 O O . TRP A 1 100 ? 23.897 -5.267 -25.543 1.00 64.25 100 TRP A O 1
ATOM 867 N N . SER A 1 101 ? 25.146 -6.945 -24.703 1.00 57.41 101 SER A N 1
ATOM 868 C CA . SER A 1 101 ? 26.455 -6.502 -25.183 1.00 57.41 101 SER A CA 1
ATOM 869 C C . SER A 1 101 ? 26.537 -6.326 -26.704 1.00 57.41 101 SER A C 1
ATOM 871 O O . SER A 1 101 ? 27.467 -5.686 -27.190 1.00 57.41 101 SER A O 1
ATOM 873 N N . ASN A 1 102 ? 25.566 -6.847 -27.461 1.00 61.31 102 ASN A N 1
ATOM 874 C CA . ASN A 1 102 ? 25.474 -6.677 -28.911 1.00 61.31 102 ASN A CA 1
ATOM 875 C C . ASN A 1 102 ? 24.797 -5.363 -29.343 1.00 61.31 102 ASN A C 1
ATOM 877 O O . ASN A 1 102 ? 24.858 -5.001 -30.522 1.00 61.31 102 ASN A O 1
ATOM 881 N N . ILE A 1 103 ? 24.154 -4.631 -28.426 1.00 71.50 103 ILE A N 1
ATOM 882 C CA . ILE A 1 103 ? 23.633 -3.297 -28.733 1.00 71.50 103 ILE A CA 1
ATOM 883 C C . ILE A 1 103 ? 24.801 -2.316 -28.759 1.00 71.50 103 ILE A C 1
ATOM 885 O O . ILE A 1 103 ? 25.588 -2.232 -27.820 1.00 71.50 103 ILE A O 1
ATOM 889 N N . LYS A 1 104 ? 24.909 -1.549 -29.850 1.00 74.00 104 LYS A N 1
ATOM 890 C CA . LYS A 1 104 ? 25.975 -0.556 -30.006 1.00 74.00 104 LYS A CA 1
ATOM 891 C C . LYS A 1 104 ? 25.936 0.447 -28.844 1.00 74.00 104 LYS A C 1
ATOM 893 O O . LYS A 1 104 ? 24.897 1.095 -28.683 1.00 74.00 104 LYS A O 1
ATOM 898 N N . PRO A 1 105 ? 27.046 0.626 -28.102 1.00 80.75 105 PRO A N 1
ATOM 899 C CA . PRO A 1 105 ? 27.132 1.638 -27.062 1.00 80.75 105 PRO A CA 1
ATOM 900 C C . PRO A 1 105 ? 26.799 3.014 -27.635 1.00 80.75 105 PRO A C 1
ATOM 902 O O . PRO A 1 105 ? 27.418 3.469 -28.601 1.00 80.75 105 PRO A O 1
ATOM 905 N N . LYS A 1 106 ? 25.797 3.667 -27.051 1.00 85.12 106 LYS A N 1
ATOM 906 C CA . LYS A 1 106 ? 25.351 5.003 -27.433 1.00 85.12 106 LYS A CA 1
ATOM 907 C C . LYS A 1 106 ? 25.172 5.851 -26.181 1.00 85.12 106 LYS A C 1
ATOM 909 O O . LYS A 1 106 ? 24.634 5.388 -25.181 1.00 85.12 106 LYS A O 1
ATOM 914 N N . VAL A 1 107 ? 25.604 7.105 -26.265 1.00 86.12 107 VAL A N 1
ATOM 915 C CA . VAL A 1 107 ? 25.262 8.137 -25.283 1.00 86.12 107 VAL A CA 1
ATOM 916 C C . VAL A 1 107 ? 24.013 8.845 -25.786 1.00 86.12 107 VAL A C 1
ATOM 918 O O . VAL A 1 107 ? 24.013 9.408 -26.885 1.00 86.12 107 VAL A O 1
ATOM 921 N N . HIS A 1 108 ? 22.943 8.787 -25.006 1.00 84.19 108 HIS A N 1
ATOM 922 C CA . HIS A 1 108 ? 21.721 9.540 -25.251 1.00 84.19 108 HIS A CA 1
ATOM 923 C C . HIS A 1 108 ? 21.835 10.874 -24.533 1.00 84.19 108 HIS A C 1
ATOM 925 O O . HIS A 1 108 ? 22.188 10.910 -23.359 1.00 84.19 108 HIS A O 1
ATOM 931 N N . LYS A 1 109 ? 21.583 11.967 -25.252 1.00 82.62 109 LYS A N 1
ATOM 932 C CA . LYS A 1 109 ? 21.549 13.321 -24.699 1.00 82.62 109 LYS A CA 1
ATOM 933 C C . LYS A 1 109 ? 20.126 13.832 -24.822 1.00 82.62 109 LYS A C 1
ATOM 935 O O . LYS A 1 109 ? 19.606 13.870 -25.936 1.00 82.62 109 LYS A O 1
ATOM 940 N N . ILE A 1 110 ? 19.533 14.203 -23.698 1.00 79.56 110 ILE A N 1
ATOM 941 C CA . ILE A 1 110 ? 18.211 14.814 -23.627 1.00 79.56 110 ILE A CA 1
ATOM 942 C C . ILE A 1 110 ? 18.412 16.313 -23.415 1.00 79.56 110 ILE A C 1
ATOM 944 O O . ILE A 1 110 ? 19.324 16.733 -22.704 1.00 79.56 110 ILE A O 1
ATOM 948 N N . SER A 1 111 ? 17.592 17.123 -24.079 1.00 71.00 111 SER A N 1
ATOM 949 C CA . SER A 1 111 ? 17.649 18.588 -23.998 1.00 71.00 111 SER A CA 1
ATOM 950 C C . SER A 1 111 ? 17.417 19.098 -22.571 1.00 71.00 111 SER A C 1
ATOM 952 O O . SER A 1 111 ? 18.076 20.040 -22.131 1.00 71.00 111 SER A O 1
ATOM 954 N N . TYR A 1 112 ? 16.519 18.450 -21.832 1.00 71.56 112 TYR A N 1
ATOM 955 C CA . TYR A 1 112 ? 16.208 18.778 -20.448 1.00 71.56 112 TYR A CA 1
ATOM 956 C C . TYR A 1 112 ? 17.420 18.570 -19.526 1.00 71.56 112 TYR A C 1
ATOM 958 O O . TYR A 1 112 ? 18.039 17.504 -19.522 1.00 71.56 112 TYR A O 1
ATOM 966 N N . ALA A 1 113 ? 17.757 19.604 -18.748 1.00 67.12 113 ALA A N 1
ATOM 967 C CA . ALA A 1 113 ? 18.854 19.627 -17.773 1.00 67.12 113 ALA A CA 1
ATOM 968 C C . ALA A 1 113 ? 20.246 19.214 -18.312 1.00 67.12 113 ALA A C 1
ATOM 970 O O . ALA A 1 113 ? 21.141 18.905 -17.527 1.00 67.12 113 ALA A O 1
ATOM 971 N N . ASN A 1 114 ? 20.458 19.213 -19.640 1.00 73.69 114 ASN A N 1
ATOM 972 C CA . ASN A 1 114 ? 21.637 18.611 -20.288 1.00 73.69 114 ASN A CA 1
ATOM 973 C C . ASN A 1 114 ? 21.904 17.167 -19.825 1.00 73.69 114 ASN A C 1
ATOM 975 O O . ASN A 1 114 ? 23.055 16.728 -19.737 1.00 73.69 114 ASN A O 1
ATOM 979 N N . PHE A 1 115 ? 20.840 16.432 -19.512 1.00 82.31 115 PHE A N 1
ATOM 980 C CA . PHE A 1 115 ? 20.941 15.086 -18.987 1.00 82.31 115 PHE A CA 1
ATOM 981 C C . PHE A 1 115 ? 21.420 14.116 -20.070 1.00 82.31 115 PHE A C 1
ATOM 983 O O . PHE A 1 115 ? 20.950 14.125 -21.212 1.00 82.31 115 PHE A O 1
ATOM 990 N N . SER A 1 116 ? 22.369 13.254 -19.712 1.00 84.81 116 SER A N 1
ATOM 991 C CA . SER A 1 116 ? 22.851 12.213 -20.609 1.00 84.81 116 SER A CA 1
ATOM 992 C C . SER A 1 116 ? 23.058 10.904 -19.881 1.00 84.81 116 SER A C 1
ATOM 994 O O . SER A 1 116 ? 23.602 10.893 -18.782 1.00 84.81 116 SER A O 1
ATOM 996 N N . PHE A 1 117 ? 22.696 9.812 -20.541 1.00 87.81 117 PHE A N 1
ATOM 997 C CA . PHE A 1 117 ? 22.868 8.458 -20.034 1.00 87.81 117 PHE A CA 1
ATOM 998 C C . PHE A 1 117 ? 23.347 7.541 -21.157 1.00 87.81 117 PHE A C 1
ATOM 1000 O O . PHE A 1 117 ? 23.179 7.819 -22.352 1.00 87.81 117 PHE A O 1
ATOM 1007 N N . THR A 1 118 ? 23.987 6.445 -20.783 1.00 90.06 118 THR A N 1
ATOM 1008 C CA . THR A 1 118 ? 24.554 5.476 -21.718 1.00 90.06 118 THR A CA 1
ATOM 1009 C C . THR A 1 118 ? 23.589 4.325 -21.999 1.00 90.06 118 THR A C 1
ATOM 1011 O O . THR A 1 118 ? 22.589 4.113 -21.314 1.00 90.06 118 THR A O 1
ATOM 1014 N N . THR A 1 119 ? 23.897 3.534 -23.026 1.00 86.69 119 THR A N 1
ATOM 1015 C CA . THR A 1 119 ? 23.242 2.239 -23.240 1.00 86.69 119 THR A CA 1
ATOM 1016 C C . THR A 1 119 ? 23.343 1.334 -22.017 1.00 86.69 119 THR A C 1
ATOM 1018 O O . THR A 1 119 ? 22.353 0.695 -21.680 1.00 86.69 119 THR A O 1
ATOM 1021 N N . GLU A 1 120 ? 24.492 1.322 -21.340 1.00 87.25 120 GLU A N 1
ATOM 1022 C CA . GLU A 1 120 ? 24.703 0.520 -20.136 1.00 87.25 120 GLU A CA 1
ATOM 1023 C C . GLU A 1 120 ? 23.743 0.936 -19.012 1.00 87.25 120 GLU A C 1
ATOM 1025 O O . GLU A 1 120 ? 23.089 0.081 -18.417 1.00 87.25 120 GLU A O 1
ATOM 1030 N N . ASP A 1 121 ? 23.578 2.243 -18.795 1.00 89.81 121 ASP A N 1
ATOM 1031 C CA . ASP A 1 121 ? 22.662 2.792 -17.788 1.00 89.81 121 ASP A CA 1
ATOM 1032 C C . ASP A 1 121 ? 21.217 2.352 -18.036 1.00 89.81 121 ASP A C 1
ATOM 1034 O O . ASP A 1 121 ? 20.553 1.833 -17.141 1.00 89.81 121 ASP A O 1
ATOM 1038 N N . MET A 1 122 ? 20.739 2.479 -19.278 1.00 90.19 122 MET A N 1
ATOM 1039 C CA . MET A 1 122 ? 19.394 2.027 -19.641 1.00 90.19 122 MET A CA 1
ATOM 1040 C C . MET A 1 122 ? 19.223 0.524 -19.422 1.00 90.19 122 MET A C 1
ATOM 1042 O O . MET A 1 122 ? 18.207 0.095 -18.879 1.00 90.19 122 MET A O 1
ATOM 1046 N N . THR A 1 123 ? 20.209 -0.286 -19.820 1.00 87.94 123 THR A N 1
ATOM 1047 C CA . THR A 1 123 ? 20.131 -1.737 -19.613 1.00 87.94 123 THR A CA 1
ATOM 1048 C C . THR A 1 123 ? 20.094 -2.103 -18.137 1.00 87.94 123 THR A C 1
ATOM 1050 O O . THR A 1 123 ? 19.246 -2.900 -17.752 1.00 87.94 123 THR A O 1
ATOM 1053 N N . LYS A 1 124 ? 20.914 -1.452 -17.300 1.00 90.56 124 LYS A N 1
ATOM 1054 C CA . LYS A 1 124 ? 20.923 -1.660 -15.846 1.00 90.56 124 LYS A CA 1
ATOM 1055 C C . LYS A 1 124 ? 19.573 -1.333 -15.214 1.00 90.56 124 LYS A C 1
ATOM 1057 O O . LYS A 1 124 ? 19.072 -2.120 -14.418 1.00 90.56 124 LYS A O 1
ATOM 1062 N N . VAL A 1 125 ? 18.966 -0.201 -15.578 1.00 91.94 125 VAL A N 1
ATOM 1063 C CA . VAL A 1 125 ? 17.661 0.209 -15.028 1.00 91.94 125 VAL A CA 1
ATOM 1064 C C . VAL A 1 125 ? 16.553 -0.758 -15.439 1.00 91.94 125 VAL A C 1
ATOM 1066 O O . VAL A 1 125 ? 15.713 -1.110 -14.613 1.00 91.94 125 VAL A O 1
ATOM 1069 N N . LEU A 1 126 ? 16.543 -1.198 -16.698 1.00 90.88 126 LEU A N 1
ATOM 1070 C CA . LEU A 1 126 ? 15.543 -2.148 -17.182 1.00 90.88 126 LEU A CA 1
ATOM 1071 C C . LEU A 1 126 ? 15.721 -3.537 -16.551 1.00 90.88 126 LEU A C 1
ATOM 1073 O O . LEU A 1 126 ? 14.732 -4.137 -16.145 1.00 90.88 126 LEU A O 1
ATOM 1077 N N . ASP A 1 127 ? 16.956 -4.020 -16.404 1.00 89.88 127 ASP A N 1
ATOM 1078 C CA . ASP A 1 127 ? 17.237 -5.294 -15.728 1.00 89.88 127 ASP A CA 1
ATOM 1079 C C . ASP A 1 127 ? 16.827 -5.241 -14.249 1.00 89.88 127 ASP A C 1
ATOM 1081 O O . ASP A 1 127 ? 16.176 -6.160 -13.754 1.00 89.88 127 ASP A O 1
ATOM 1085 N N . TRP A 1 128 ? 17.117 -4.129 -13.563 1.00 93.38 128 TRP A N 1
ATOM 1086 C CA . TRP A 1 128 ? 16.651 -3.886 -12.195 1.00 93.38 128 TRP A CA 1
ATOM 1087 C C . TRP A 1 128 ? 15.119 -3.863 -12.099 1.00 93.38 128 TRP A C 1
ATOM 1089 O O . TRP A 1 128 ? 14.548 -4.415 -11.154 1.00 93.38 128 TRP A O 1
ATOM 1099 N N . ALA A 1 129 ? 14.442 -3.236 -13.066 1.00 90.62 129 ALA A N 1
ATOM 1100 C CA . ALA A 1 129 ? 12.987 -3.164 -13.092 1.00 90.62 129 ALA A CA 1
ATOM 1101 C C . ALA A 1 129 ? 12.357 -4.548 -13.297 1.00 90.62 129 ALA A C 1
ATOM 1103 O O . ALA A 1 129 ? 11.406 -4.886 -12.592 1.00 90.62 129 ALA A O 1
ATOM 1104 N N . ASP A 1 130 ? 12.913 -5.358 -14.197 1.00 88.88 130 ASP A N 1
ATOM 1105 C CA . ASP A 1 130 ? 12.444 -6.719 -14.458 1.00 88.88 130 ASP A CA 1
ATOM 1106 C C . ASP A 1 130 ? 12.676 -7.631 -13.236 1.00 88.88 130 ASP A C 1
ATOM 1108 O O . ASP A 1 130 ? 11.758 -8.343 -12.820 1.00 88.88 130 ASP A O 1
ATOM 1112 N N . GLU A 1 131 ? 13.849 -7.547 -12.590 1.00 89.88 131 GLU A N 1
ATOM 1113 C CA . GLU A 1 131 ? 14.171 -8.293 -11.359 1.00 89.88 131 GLU A CA 1
ATOM 1114 C C . GLU A 1 131 ? 13.152 -8.024 -10.240 1.00 89.88 131 GLU A C 1
ATOM 1116 O O . GLU A 1 131 ? 12.708 -8.942 -9.547 1.00 89.88 131 GLU A O 1
ATOM 1121 N N . HIS A 1 132 ? 12.739 -6.765 -10.088 1.00 87.00 132 HIS A N 1
ATOM 1122 C CA . HIS A 1 132 ? 11.851 -6.328 -9.011 1.00 87.00 132 HIS A CA 1
ATOM 1123 C C . HIS A 1 132 ? 10.379 -6.199 -9.435 1.00 87.00 132 HIS A C 1
ATOM 1125 O O . HIS A 1 132 ? 9.556 -5.727 -8.645 1.00 87.00 132 HIS A O 1
ATOM 1131 N N . SER A 1 133 ? 10.024 -6.625 -10.656 1.00 87.25 133 SER A N 1
ATOM 1132 C CA . SER A 1 133 ? 8.669 -6.507 -11.224 1.00 87.25 133 SER A CA 1
ATOM 1133 C C . SER A 1 133 ? 8.100 -5.076 -11.166 1.00 87.25 133 SER A C 1
ATOM 1135 O O . SER A 1 133 ? 6.927 -4.853 -10.845 1.00 87.25 133 SER A O 1
ATOM 1137 N N . ILE A 1 134 ? 8.947 -4.088 -11.449 1.00 88.31 134 ILE A N 1
ATOM 1138 C CA . ILE A 1 134 ? 8.610 -2.663 -11.468 1.00 88.31 134 ILE A CA 1
ATOM 1139 C C . ILE A 1 134 ? 8.043 -2.284 -12.840 1.00 88.31 134 ILE A C 1
ATOM 1141 O O . ILE A 1 134 ? 8.519 -2.722 -13.881 1.00 88.31 134 ILE A O 1
ATOM 1145 N N . SER A 1 135 ? 7.010 -1.440 -12.858 1.00 87.50 135 SER A N 1
ATOM 1146 C CA . SER A 1 135 ? 6.391 -0.982 -14.108 1.00 87.50 135 SER A CA 1
ATOM 1147 C C . SER A 1 135 ? 7.287 -0.009 -14.878 1.00 87.50 135 SER A C 1
ATOM 1149 O O . SER A 1 135 ? 7.854 0.899 -14.273 1.00 87.50 135 SER A O 1
ATOM 1151 N N . TYR A 1 136 ? 7.299 -0.076 -16.210 1.00 87.44 136 TYR A N 1
ATOM 1152 C CA . TYR A 1 136 ? 8.071 0.862 -17.038 1.00 87.44 136 TYR A CA 1
ATOM 1153 C C . TYR A 1 136 ? 7.604 2.328 -16.937 1.00 87.44 136 TYR A C 1
ATOM 1155 O O . TYR A 1 136 ? 8.423 3.233 -17.058 1.00 87.44 136 TYR A O 1
ATOM 1163 N N . ASP A 1 137 ? 6.336 2.586 -16.595 1.00 84.81 137 ASP A N 1
ATOM 1164 C CA . ASP A 1 137 ? 5.860 3.938 -16.244 1.00 84.81 137 ASP A CA 1
ATOM 1165 C C . ASP A 1 137 ? 6.651 4.537 -15.063 1.00 84.81 137 ASP A C 1
ATOM 1167 O O . ASP A 1 137 ? 6.933 5.733 -15.031 1.00 84.81 137 ASP A O 1
ATOM 1171 N N . PHE A 1 138 ? 7.016 3.697 -14.088 1.00 88.00 138 PHE A N 1
ATOM 1172 C CA . PHE A 1 138 ? 7.814 4.097 -12.928 1.00 88.00 138 PHE A CA 1
ATOM 1173 C C . PHE A 1 138 ? 9.271 4.344 -13.316 1.00 88.00 138 PHE A C 1
ATOM 1175 O O . PHE A 1 138 ? 9.889 5.276 -12.815 1.00 88.00 138 PHE A O 1
ATOM 1182 N N . VAL A 1 139 ? 9.803 3.543 -14.243 1.00 89.88 139 VAL A N 1
ATOM 1183 C CA . VAL A 1 139 ? 11.149 3.731 -14.800 1.00 89.88 139 VAL A CA 1
ATOM 1184 C C . VAL A 1 139 ? 11.266 5.081 -15.508 1.00 89.88 139 VAL A C 1
ATOM 1186 O O . VAL A 1 139 ? 12.237 5.797 -15.283 1.00 89.88 139 VAL A O 1
ATOM 1189 N N . LEU A 1 140 ? 10.269 5.475 -16.306 1.00 87.06 140 LEU A N 1
ATOM 1190 C CA . LEU A 1 140 ? 10.265 6.789 -16.959 1.00 87.06 140 LEU A CA 1
ATOM 1191 C C . LEU A 1 140 ? 10.325 7.933 -15.943 1.00 87.06 140 LEU A C 1
ATOM 1193 O O . LEU A 1 140 ? 11.135 8.848 -16.088 1.00 87.06 140 LEU A O 1
ATOM 1197 N N . GLN A 1 141 ? 9.519 7.847 -14.883 1.00 87.19 141 GLN A N 1
ATOM 1198 C CA . GLN A 1 141 ? 9.537 8.856 -13.831 1.00 87.19 141 GLN A CA 1
ATOM 1199 C C . GLN A 1 141 ? 10.846 8.829 -13.024 1.00 87.19 141 GLN A C 1
ATOM 1201 O O . GLN A 1 141 ? 11.321 9.883 -12.624 1.00 87.19 141 GLN A O 1
ATOM 1206 N N . LEU A 1 142 ? 11.475 7.663 -12.844 1.00 88.12 142 LEU A N 1
ATOM 1207 C CA . LEU A 1 142 ? 12.804 7.549 -12.233 1.00 88.12 142 LEU A CA 1
ATOM 1208 C C . LEU A 1 142 ? 13.879 8.269 -13.055 1.00 88.12 142 LEU A C 1
ATOM 1210 O O . LEU A 1 142 ? 14.710 8.964 -12.480 1.00 88.12 142 LEU A O 1
ATOM 1214 N N . PHE A 1 143 ? 13.848 8.153 -14.385 1.00 87.38 143 PHE A N 1
ATOM 1215 C CA . PHE A 1 143 ? 14.749 8.914 -15.255 1.00 87.38 143 PHE A CA 1
ATOM 1216 C C . PHE A 1 143 ? 14.496 10.418 -15.175 1.00 87.38 143 PHE A C 1
ATOM 1218 O O . PHE A 1 143 ? 15.452 11.191 -15.177 1.00 87.38 143 PHE A O 1
ATOM 1225 N N . PHE A 1 144 ? 13.233 10.838 -15.081 1.00 85.62 144 PHE A N 1
ATOM 1226 C CA . PHE A 1 144 ? 12.904 12.251 -14.899 1.00 85.62 144 PHE A CA 1
ATOM 1227 C C . PHE A 1 144 ? 13.435 12.781 -13.564 1.00 85.62 144 PHE A C 1
ATOM 1229 O O . PHE A 1 144 ? 14.090 13.822 -13.529 1.00 85.62 144 PHE A O 1
ATOM 1236 N N . ASP A 1 145 ? 13.208 12.051 -12.472 1.00 81.50 145 ASP A N 1
ATOM 1237 C CA . ASP A 1 145 ? 13.682 12.423 -11.136 1.00 81.50 145 ASP A CA 1
ATOM 1238 C C . ASP A 1 145 ? 15.228 12.450 -11.095 1.00 81.50 145 ASP A C 1
ATOM 1240 O O . ASP A 1 145 ? 15.822 13.359 -10.508 1.00 81.50 145 ASP A O 1
ATOM 1244 N N . TRP A 1 146 ? 15.890 11.519 -11.800 1.00 84.62 146 TRP A N 1
ATOM 1245 C CA . TRP A 1 146 ? 17.350 11.496 -11.950 1.00 84.62 146 TRP A CA 1
ATOM 1246 C C . TRP A 1 146 ? 17.886 12.709 -12.720 1.00 84.62 146 TRP A C 1
ATOM 1248 O O . TRP A 1 146 ? 18.894 13.297 -12.330 1.00 84.62 146 TRP A O 1
ATOM 1258 N N . ALA A 1 147 ? 17.200 13.110 -13.791 1.00 81.31 147 ALA A N 1
ATOM 1259 C CA . ALA A 1 147 ? 17.584 14.254 -14.610 1.00 81.31 147 ALA A CA 1
ATOM 1260 C C . ALA A 1 147 ? 17.322 15.609 -13.929 1.00 81.31 147 ALA A C 1
ATOM 1262 O O . ALA A 1 147 ? 18.039 16.569 -14.202 1.00 81.31 147 ALA A O 1
ATOM 1263 N N . SER A 1 148 ? 16.298 15.700 -13.076 1.00 74.81 148 SER A N 1
ATOM 1264 C CA . SER A 1 148 ? 15.823 16.960 -12.484 1.00 74.81 148 SER A CA 1
ATOM 1265 C C . SER A 1 148 ? 16.404 17.246 -11.097 1.00 74.81 148 SER A C 1
ATOM 1267 O O . SER A 1 148 ? 17.006 18.297 -10.884 1.00 74.81 148 SER A O 1
ATOM 1269 N N . ILE A 1 149 ? 16.206 16.334 -10.142 1.00 64.94 149 ILE A N 1
ATOM 1270 C CA . ILE A 1 149 ? 16.462 16.565 -8.709 1.00 64.94 149 ILE A CA 1
ATOM 1271 C C . ILE A 1 149 ? 17.813 15.977 -8.290 1.00 64.94 149 ILE A C 1
ATOM 1273 O O . ILE A 1 149 ? 18.502 16.543 -7.445 1.00 64.94 149 ILE A O 1
ATOM 1277 N N . GLU A 1 150 ? 18.212 14.869 -8.911 1.00 60.59 150 GLU A N 1
ATOM 1278 C CA . GLU A 1 150 ? 19.420 14.106 -8.569 1.00 60.59 150 GLU A CA 1
ATOM 1279 C C . GLU A 1 150 ? 20.526 14.260 -9.631 1.00 60.59 150 GLU A C 1
ATOM 1281 O O . GLU A 1 150 ? 21.366 13.372 -9.815 1.00 60.59 150 GLU A O 1
ATOM 1286 N N . ALA A 1 151 ? 20.533 15.386 -10.355 1.00 61.47 151 ALA A N 1
ATOM 1287 C CA . ALA A 1 151 ? 21.502 15.656 -11.410 1.00 61.47 151 ALA A CA 1
ATOM 1288 C C . ALA A 1 151 ? 22.939 15.628 -10.846 1.00 61.47 151 ALA A C 1
ATOM 1290 O O . ALA A 1 151 ? 23.342 16.494 -10.071 1.00 61.47 151 ALA A O 1
ATOM 1291 N N . GLY A 1 152 ? 23.714 14.608 -11.232 1.00 64.44 152 GLY A N 1
ATOM 1292 C CA . GLY A 1 152 ? 25.082 14.368 -10.750 1.00 64.44 152 GLY A CA 1
ATOM 1293 C C . GLY A 1 152 ? 25.232 13.195 -9.776 1.00 64.44 152 GLY A C 1
ATOM 1294 O O . GLY A 1 152 ? 26.358 12.848 -9.419 1.00 64.44 152 GLY A O 1
ATOM 1295 N N . ARG A 1 153 ? 24.132 12.550 -9.372 1.00 73.25 153 ARG A N 1
ATOM 1296 C CA . ARG A 1 153 ? 24.167 11.320 -8.576 1.00 73.25 153 ARG A CA 1
ATOM 1297 C C . ARG A 1 153 ? 24.496 10.107 -9.447 1.00 73.25 153 ARG A C 1
ATOM 1299 O O . ARG A 1 153 ? 24.001 9.988 -10.569 1.00 73.25 153 ARG A O 1
ATOM 1306 N N . GLU A 1 154 ? 25.298 9.187 -8.915 1.00 83.75 154 GLU A N 1
ATOM 1307 C CA . GLU A 1 154 ? 25.596 7.915 -9.579 1.00 83.75 154 GLU A CA 1
ATOM 1308 C C . GLU A 1 154 ? 24.354 7.015 -9.637 1.00 83.75 154 GLU A C 1
ATOM 1310 O O . GLU A 1 154 ? 23.638 6.853 -8.642 1.00 83.75 154 GLU A O 1
ATOM 1315 N N . LEU A 1 155 ? 24.133 6.386 -10.796 1.00 86.69 155 LEU A N 1
ATOM 1316 C CA . LEU A 1 155 ? 22.990 5.507 -11.043 1.00 86.69 155 LEU A CA 1
ATOM 1317 C C . LEU A 1 155 ? 22.910 4.348 -10.040 1.00 86.69 155 LEU A C 1
ATOM 1319 O O . LEU A 1 155 ? 21.827 4.030 -9.555 1.00 86.69 155 LEU A O 1
ATOM 1323 N N . ASP A 1 156 ? 24.047 3.747 -9.690 1.00 86.06 156 ASP A N 1
ATOM 1324 C CA . ASP A 1 156 ? 24.089 2.613 -8.761 1.00 86.06 156 ASP A CA 1
ATOM 1325 C C . ASP A 1 156 ? 23.573 3.005 -7.367 1.00 86.06 156 ASP A C 1
ATOM 1327 O O . ASP A 1 156 ? 22.840 2.247 -6.731 1.00 86.06 156 ASP A O 1
ATOM 1331 N N . SER A 1 157 ? 23.879 4.227 -6.914 1.00 85.44 157 SER A N 1
ATOM 1332 C CA . SER A 1 157 ? 23.357 4.759 -5.650 1.00 85.44 157 SER A CA 1
ATOM 1333 C C . SER A 1 157 ? 21.847 5.007 -5.723 1.00 85.44 157 SER A C 1
ATOM 1335 O O . SER A 1 157 ? 21.118 4.672 -4.786 1.00 85.44 157 SER A O 1
ATOM 1337 N N . LEU A 1 158 ? 21.364 5.547 -6.848 1.00 88.25 158 LEU A N 1
ATOM 1338 C CA . LEU A 1 158 ? 19.938 5.780 -7.086 1.00 88.25 158 LEU A CA 1
ATOM 1339 C C . LEU A 1 158 ? 19.142 4.464 -7.092 1.00 88.25 158 LEU A C 1
ATOM 1341 O O . LEU A 1 158 ? 18.104 4.363 -6.431 1.00 88.25 158 LEU A O 1
ATOM 1345 N N . LEU A 1 159 ? 19.632 3.447 -7.807 1.00 90.62 159 LEU A N 1
ATOM 1346 C CA . LEU A 1 159 ? 18.999 2.129 -7.880 1.00 90.62 159 LEU A CA 1
ATOM 1347 C C . LEU A 1 159 ? 19.042 1.404 -6.536 1.00 90.62 159 LEU A C 1
ATOM 1349 O O . LEU A 1 159 ? 18.041 0.804 -6.144 1.00 90.62 159 LEU A O 1
ATOM 1353 N N . TYR A 1 160 ? 20.151 1.505 -5.798 1.00 88.69 160 TYR A N 1
ATOM 1354 C CA . TYR A 1 160 ? 20.259 0.930 -4.459 1.00 88.69 160 TYR A CA 1
ATOM 1355 C C . TYR A 1 160 ? 19.193 1.496 -3.515 1.00 88.69 160 TYR A C 1
ATOM 1357 O O . TYR A 1 160 ? 18.448 0.736 -2.897 1.00 88.69 160 TYR A O 1
ATOM 1365 N N . GLU A 1 161 ? 19.062 2.823 -3.429 1.00 86.25 161 GLU A N 1
ATOM 1366 C CA . GLU A 1 161 ? 18.060 3.449 -2.561 1.00 86.25 161 GLU A CA 1
ATOM 1367 C C . GLU A 1 161 ? 16.633 3.139 -3.004 1.00 86.25 161 GLU A C 1
ATOM 1369 O O . GLU A 1 161 ? 15.785 2.807 -2.172 1.00 86.25 161 GLU A O 1
ATOM 1374 N N . THR A 1 162 ? 16.375 3.197 -4.311 1.00 88.88 162 THR A N 1
ATOM 1375 C CA . THR A 1 162 ? 15.066 2.863 -4.886 1.00 88.88 162 THR A CA 1
ATOM 1376 C C . THR A 1 162 ? 14.694 1.406 -4.614 1.00 88.88 162 THR A C 1
ATOM 1378 O O . THR A 1 162 ? 13.548 1.104 -4.266 1.00 88.88 162 THR A O 1
ATOM 1381 N N . GLY A 1 163 ? 15.681 0.509 -4.650 1.00 89.25 163 GLY A N 1
ATOM 1382 C CA . GLY A 1 163 ? 15.553 -0.905 -4.306 1.00 89.25 163 GLY A CA 1
ATOM 1383 C C . GLY A 1 163 ? 15.164 -1.172 -2.850 1.00 89.25 163 GLY A C 1
ATOM 1384 O O . GLY A 1 163 ? 14.581 -2.214 -2.561 1.00 89.25 163 GLY A O 1
ATOM 1385 N N . LEU A 1 164 ? 15.393 -0.236 -1.922 1.00 87.75 164 LEU A N 1
ATOM 1386 C CA . LEU A 1 164 ? 14.995 -0.417 -0.519 1.00 87.75 164 LEU A CA 1
ATOM 1387 C C . LEU A 1 164 ? 13.480 -0.314 -0.309 1.00 87.75 164 LEU A C 1
ATOM 1389 O O . LEU A 1 164 ? 12.954 -0.899 0.641 1.00 87.75 164 LEU A O 1
ATOM 1393 N N . TYR A 1 165 ? 12.780 0.452 -1.151 1.00 88.31 165 TYR A N 1
ATOM 1394 C CA . TYR A 1 165 ? 11.368 0.769 -0.937 1.00 88.31 165 TYR A CA 1
ATOM 1395 C C . TYR A 1 165 ? 10.449 0.326 -2.076 1.00 88.31 165 TYR A C 1
ATOM 1397 O O . TYR A 1 165 ? 9.354 -0.171 -1.798 1.00 88.31 165 TYR A O 1
ATOM 1405 N N . ALA A 1 166 ? 10.856 0.481 -3.339 1.00 88.81 166 ALA A N 1
ATOM 1406 C CA . ALA A 1 166 ? 9.985 0.215 -4.481 1.00 88.81 166 ALA A CA 1
ATOM 1407 C C . ALA A 1 166 ? 9.521 -1.253 -4.538 1.00 88.81 166 ALA A C 1
ATOM 1409 O O . ALA A 1 166 ? 8.308 -1.467 -4.621 1.00 88.81 166 ALA A O 1
ATOM 1410 N N . PRO A 1 167 ? 10.390 -2.269 -4.355 1.00 89.62 167 PRO A N 1
ATOM 1411 C CA . PRO A 1 167 ? 9.963 -3.669 -4.399 1.00 89.62 167 PRO A CA 1
ATOM 1412 C C . PRO A 1 167 ? 8.925 -4.008 -3.323 1.00 89.62 167 PRO A C 1
ATOM 1414 O O . PRO A 1 167 ? 7.956 -4.712 -3.588 1.00 89.62 167 PRO A O 1
ATOM 1417 N N . ALA A 1 168 ? 9.063 -3.452 -2.114 1.00 85.44 168 ALA A N 1
ATOM 1418 C CA . ALA A 1 168 ? 8.120 -3.692 -1.021 1.00 85.44 168 ALA A CA 1
ATOM 1419 C C . ALA A 1 168 ? 6.714 -3.144 -1.329 1.00 85.44 168 ALA A C 1
ATOM 1421 O O . ALA A 1 168 ? 5.708 -3.775 -1.005 1.00 85.44 168 ALA A O 1
ATOM 1422 N N . ILE A 1 169 ? 6.635 -1.978 -1.975 1.00 84.06 169 ILE A N 1
ATOM 1423 C CA . ILE A 1 169 ? 5.361 -1.362 -2.367 1.00 84.06 169 ILE A CA 1
ATOM 1424 C C . ILE A 1 169 ? 4.771 -2.042 -3.609 1.00 84.06 169 ILE A C 1
ATOM 1426 O O . ILE A 1 169 ? 3.556 -2.240 -3.691 1.00 84.06 169 ILE A O 1
ATOM 1430 N N . PHE A 1 170 ? 5.609 -2.456 -4.559 1.00 83.44 170 PHE A N 1
ATOM 1431 C CA . PHE A 1 170 ? 5.171 -3.185 -5.748 1.00 83.44 170 PHE A CA 1
ATOM 1432 C C . PHE A 1 170 ? 4.776 -4.637 -5.448 1.00 83.44 170 PHE A C 1
ATOM 1434 O O . PHE A 1 170 ? 3.883 -5.155 -6.115 1.00 83.44 170 PHE A O 1
ATOM 1441 N N . ALA A 1 171 ? 5.301 -5.253 -4.391 1.00 82.94 171 ALA A N 1
ATOM 1442 C CA . ALA A 1 171 ? 4.805 -6.530 -3.879 1.00 82.94 171 ALA A CA 1
ATOM 1443 C C . ALA A 1 171 ? 3.451 -6.401 -3.151 1.00 82.94 171 ALA A C 1
ATOM 1445 O O . ALA A 1 171 ? 2.681 -7.359 -3.092 1.00 82.94 171 ALA A O 1
ATOM 1446 N N . ALA A 1 172 ? 3.118 -5.222 -2.611 1.00 78.00 172 ALA A N 1
ATOM 1447 C CA . ALA A 1 172 ? 1.848 -5.005 -1.920 1.00 78.00 172 ALA A CA 1
ATOM 1448 C C . ALA A 1 172 ? 0.659 -5.032 -2.897 1.00 78.00 172 ALA A C 1
ATOM 1450 O O . ALA A 1 172 ? 0.747 -4.508 -4.007 1.00 78.00 172 ALA A O 1
ATOM 1451 N N . SER A 1 173 ? -0.489 -5.585 -2.494 1.00 70.25 173 SER A N 1
ATOM 1452 C CA . SER A 1 173 ? -1.693 -5.736 -3.336 1.00 70.25 173 SER A CA 1
ATOM 1453 C C . SER A 1 173 ? -2.466 -4.423 -3.556 1.00 70.25 173 SER A C 1
ATOM 1455 O O . SER A 1 173 ? -3.660 -4.326 -3.290 1.00 70.25 173 SER A O 1
ATOM 1457 N N . LEU A 1 174 ? -1.782 -3.381 -4.029 1.00 69.75 174 LEU A N 1
ATOM 1458 C CA . LEU A 1 174 ? -2.374 -2.092 -4.375 1.00 69.75 174 LEU A CA 1
ATOM 1459 C C . LEU A 1 174 ? -3.066 -2.168 -5.740 1.00 69.75 174 LEU A C 1
ATOM 1461 O O . LEU A 1 174 ? -2.442 -2.560 -6.727 1.00 69.75 174 LEU A O 1
ATOM 1465 N N . LYS A 1 175 ? -4.331 -1.726 -5.802 1.00 70.31 175 LYS A N 1
ATOM 1466 C CA . LYS A 1 175 ? -5.115 -1.622 -7.050 1.00 70.31 175 LYS A CA 1
ATOM 1467 C C . LYS A 1 175 ? -4.438 -0.725 -8.090 1.00 70.31 175 LYS A C 1
ATOM 1469 O O . LYS A 1 175 ? -4.478 -1.023 -9.277 1.00 70.31 175 LYS A O 1
ATOM 1474 N N . TYR A 1 176 ? -3.817 0.361 -7.632 1.00 72.44 176 TYR A N 1
ATOM 1475 C CA . TYR A 1 176 ? -3.030 1.270 -8.457 1.00 72.44 176 TYR A CA 1
ATOM 1476 C C . TYR A 1 176 ? -1.636 1.390 -7.856 1.00 72.44 176 TYR A C 1
ATOM 1478 O O . TYR A 1 176 ? -1.489 1.745 -6.685 1.00 72.44 176 TYR A O 1
ATOM 1486 N N . LYS A 1 177 ? -0.617 1.067 -8.651 1.00 76.94 177 LYS A N 1
ATOM 1487 C CA . LYS A 1 177 ? 0.780 1.196 -8.237 1.00 76.94 177 LYS A CA 1
ATOM 1488 C C . LYS A 1 177 ? 1.210 2.661 -8.341 1.00 76.94 177 LYS A C 1
ATOM 1490 O O . LYS A 1 177 ? 0.792 3.342 -9.282 1.00 76.94 177 LYS A O 1
ATOM 1495 N N . PRO A 1 178 ? 2.013 3.168 -7.390 1.00 79.50 178 PRO A N 1
ATOM 1496 C CA . PRO A 1 178 ? 2.561 4.510 -7.508 1.00 79.50 178 PRO A CA 1
ATOM 1497 C C . PRO A 1 178 ? 3.474 4.571 -8.734 1.00 79.50 178 PRO A C 1
ATOM 1499 O O . PRO A 1 178 ? 4.307 3.693 -8.928 1.00 79.50 178 PRO A O 1
ATOM 1502 N N . ARG A 1 179 ? 3.305 5.610 -9.557 1.00 79.94 179 ARG A N 1
ATOM 1503 C CA . ARG A 1 179 ? 4.153 5.861 -10.734 1.00 79.94 179 ARG A CA 1
ATOM 1504 C C . ARG A 1 179 ? 5.389 6.697 -10.414 1.00 79.94 179 ARG A C 1
ATOM 1506 O O . ARG A 1 179 ? 6.361 6.627 -11.142 1.00 79.94 179 ARG A O 1
ATOM 1513 N N . SER A 1 180 ? 5.352 7.474 -9.332 1.00 81.69 180 SER A N 1
ATOM 1514 C CA . SER A 1 180 ? 6.475 8.313 -8.907 1.00 81.69 180 SER A CA 1
ATOM 1515 C C . SER A 1 180 ? 7.327 7.607 -7.844 1.00 81.69 180 SER A C 1
ATOM 1517 O O . SER A 1 180 ? 6.757 7.157 -6.838 1.00 81.69 180 SER A O 1
ATOM 1519 N N . PRO A 1 181 ? 8.662 7.544 -8.023 1.00 83.75 181 PRO A N 1
ATOM 1520 C CA . PRO A 1 181 ? 9.606 7.088 -7.005 1.00 83.75 181 PRO A CA 1
ATOM 1521 C C . PRO A 1 181 ? 9.463 7.837 -5.687 1.00 83.75 181 PRO A C 1
ATOM 1523 O O . PRO A 1 181 ? 9.280 7.204 -4.648 1.00 83.75 181 PRO A O 1
ATOM 1526 N N . GLU A 1 182 ? 9.416 9.169 -5.720 1.00 79.06 182 GLU A N 1
ATOM 1527 C CA . GLU A 1 182 ? 9.239 9.972 -4.509 1.00 79.06 182 GLU A CA 1
ATOM 1528 C C . GLU A 1 182 ? 7.921 9.670 -3.797 1.00 79.06 182 GLU A C 1
ATOM 1530 O O . GLU A 1 182 ? 7.890 9.474 -2.579 1.00 79.06 182 GLU A O 1
ATOM 1535 N N . PHE A 1 183 ? 6.821 9.550 -4.542 1.00 79.38 183 PHE A N 1
ATOM 1536 C CA . PHE A 1 183 ? 5.544 9.178 -3.940 1.00 79.38 183 PHE A CA 1
ATOM 1537 C C . PHE A 1 183 ? 5.596 7.775 -3.316 1.00 79.38 183 PHE A C 1
ATOM 1539 O O . PHE A 1 183 ? 5.136 7.570 -2.189 1.00 79.38 183 PHE A O 1
ATOM 1546 N N . CYS A 1 184 ? 6.224 6.818 -4.003 1.00 83.19 184 CYS A N 1
ATOM 1547 C CA . CYS A 1 184 ? 6.444 5.465 -3.501 1.00 83.19 184 CYS A CA 1
ATOM 1548 C C . CYS A 1 184 ? 7.286 5.460 -2.215 1.00 83.19 184 CYS A C 1
ATOM 1550 O O . CYS A 1 184 ? 6.934 4.788 -1.241 1.00 83.19 184 CYS A O 1
ATOM 1552 N N . ARG A 1 185 ? 8.356 6.259 -2.173 1.00 83.12 185 ARG A N 1
ATOM 1553 C CA . ARG A 1 185 ? 9.222 6.437 -1.005 1.00 83.12 185 ARG A CA 1
ATOM 1554 C C . ARG A 1 185 ? 8.448 7.007 0.178 1.00 83.12 185 ARG A C 1
ATOM 1556 O O . ARG A 1 185 ? 8.554 6.488 1.287 1.00 83.12 185 ARG A O 1
ATOM 1563 N N . LYS A 1 186 ? 7.613 8.030 -0.039 1.00 80.62 186 LYS A N 1
ATOM 1564 C CA . LYS A 1 186 ? 6.767 8.607 1.021 1.00 80.62 186 LYS A CA 1
ATOM 1565 C C . LYS A 1 186 ? 5.785 7.584 1.584 1.00 80.62 186 LYS A C 1
ATOM 1567 O O . LYS A 1 186 ? 5.664 7.490 2.805 1.00 80.62 186 LYS A O 1
ATOM 1572 N N . ILE A 1 187 ? 5.134 6.788 0.732 1.00 79.88 187 ILE A N 1
ATOM 1573 C CA . ILE A 1 187 ? 4.254 5.696 1.177 1.00 79.88 187 ILE A CA 1
ATOM 1574 C C . ILE A 1 187 ? 5.040 4.696 2.029 1.00 79.88 187 ILE A C 1
ATOM 1576 O O . ILE A 1 187 ? 4.598 4.338 3.119 1.00 79.88 187 ILE A O 1
ATOM 1580 N N . TYR A 1 188 ? 6.220 4.282 1.573 1.00 84.44 188 TYR A N 1
ATOM 1581 C CA . TYR A 1 188 ? 7.075 3.365 2.319 1.00 84.44 188 TYR A CA 1
ATOM 1582 C C . TYR A 1 188 ? 7.461 3.919 3.697 1.00 84.44 188 TYR A C 1
ATOM 1584 O O . TYR A 1 188 ? 7.296 3.233 4.708 1.00 84.44 188 TYR A O 1
ATOM 1592 N N . CYS A 1 189 ? 7.893 5.181 3.766 1.00 79.19 189 CYS A N 1
ATOM 1593 C CA . CYS A 1 189 ? 8.231 5.835 5.028 1.00 79.19 189 CYS A CA 1
ATOM 1594 C C . CYS A 1 189 ? 7.040 5.928 5.986 1.00 79.19 189 CYS A C 1
ATOM 1596 O O . CYS A 1 189 ? 7.201 5.716 7.190 1.00 79.19 189 CYS A O 1
ATOM 1598 N N . LEU A 1 190 ? 5.845 6.204 5.460 1.00 75.88 190 LEU A N 1
ATOM 1599 C CA . LEU A 1 190 ? 4.609 6.236 6.240 1.00 75.88 190 LEU A CA 1
ATOM 1600 C C . LEU A 1 190 ? 4.255 4.849 6.786 1.00 75.88 190 LEU A C 1
ATOM 1602 O O . LEU A 1 190 ? 3.985 4.719 7.977 1.00 75.88 190 LEU A O 1
ATOM 1606 N N . ILE A 1 191 ? 4.319 3.806 5.953 1.00 75.44 191 ILE A N 1
ATOM 1607 C CA . ILE A 1 191 ? 4.030 2.422 6.362 1.00 75.44 191 ILE A CA 1
ATOM 1608 C C . ILE A 1 191 ? 5.033 1.927 7.406 1.00 75.44 191 ILE A C 1
ATOM 1610 O O . ILE A 1 191 ? 4.649 1.188 8.309 1.00 75.44 191 ILE A O 1
ATOM 1614 N N . LYS A 1 192 ? 6.306 2.325 7.312 1.00 78.12 192 LYS A N 1
ATOM 1615 C CA . LYS A 1 192 ? 7.353 1.956 8.278 1.00 78.12 192 LYS A CA 1
ATOM 1616 C C . LYS A 1 192 ? 7.346 2.799 9.556 1.00 78.12 192 LYS A C 1
ATOM 1618 O O . LYS A 1 192 ? 8.074 2.463 10.483 1.00 78.12 192 LYS A O 1
ATOM 1623 N N . GLY A 1 193 ? 6.540 3.861 9.620 1.00 70.06 193 GLY A N 1
ATOM 1624 C CA . GLY A 1 193 ? 6.461 4.739 10.789 1.00 70.06 193 GLY A CA 1
ATOM 1625 C C . GLY A 1 193 ? 7.636 5.709 10.934 1.00 70.06 193 GLY A C 1
ATOM 1626 O O . GLY A 1 193 ? 7.789 6.315 11.991 1.00 70.06 193 GLY A O 1
ATOM 1627 N N . TYR A 1 194 ? 8.443 5.921 9.885 1.00 76.94 194 TYR A N 1
ATOM 1628 C CA . TYR A 1 194 ? 9.560 6.879 9.928 1.00 76.94 194 TYR A CA 1
ATOM 1629 C C . TYR A 1 194 ? 9.096 8.329 10.119 1.00 76.94 194 TYR A C 1
ATOM 1631 O O . TYR A 1 194 ? 9.838 9.143 10.656 1.00 76.94 194 TYR A O 1
ATOM 1639 N N . ASN A 1 195 ? 7.848 8.633 9.754 1.00 70.56 195 ASN A N 1
ATOM 1640 C CA . ASN A 1 195 ? 7.223 9.941 9.975 1.00 70.56 195 ASN A CA 1
ATOM 1641 C C . ASN A 1 195 ? 6.469 10.021 11.322 1.00 70.56 195 ASN A C 1
ATOM 1643 O O . ASN A 1 195 ? 5.657 10.922 11.522 1.00 70.56 195 ASN A O 1
ATOM 1647 N N . GLY A 1 196 ? 6.697 9.063 12.225 1.00 71.94 196 GLY A N 1
ATOM 1648 C CA . GLY A 1 196 ? 6.030 8.951 13.518 1.00 71.94 196 GLY A CA 1
ATOM 1649 C C . GLY A 1 196 ? 4.863 7.960 13.517 1.00 71.94 196 GLY A C 1
ATOM 1650 O O . GLY A 1 196 ? 4.065 7.883 12.578 1.00 71.94 196 GLY A O 1
ATOM 1651 N N . ASN A 1 197 ? 4.733 7.223 14.622 1.00 62.59 197 ASN A N 1
ATOM 1652 C CA . ASN A 1 197 ? 3.740 6.155 14.783 1.00 62.59 197 ASN A CA 1
ATOM 1653 C C . ASN A 1 197 ? 2.294 6.662 14.633 1.00 62.59 197 ASN A C 1
ATOM 1655 O O . ASN A 1 197 ? 1.444 5.960 14.097 1.00 62.59 197 ASN A O 1
ATOM 1659 N N . ASN A 1 198 ? 2.005 7.901 15.043 1.00 64.69 198 ASN A N 1
ATOM 1660 C CA . ASN A 1 198 ? 0.660 8.475 14.923 1.00 64.69 198 ASN A CA 1
ATOM 1661 C C . ASN A 1 198 ? 0.210 8.604 13.459 1.00 64.69 198 ASN A C 1
ATOM 1663 O O . ASN A 1 198 ? -0.921 8.247 13.133 1.00 64.69 198 ASN A O 1
ATOM 1667 N N . LEU A 1 199 ? 1.097 9.060 12.568 1.00 63.88 199 LEU A N 1
ATOM 1668 C CA . LEU A 1 199 ? 0.808 9.152 11.134 1.00 63.88 199 LEU A CA 1
ATOM 1669 C C . LEU A 1 199 ? 0.644 7.769 10.500 1.00 63.88 199 LEU A C 1
ATOM 1671 O O . LEU A 1 199 ? -0.256 7.574 9.683 1.00 63.88 199 LEU A O 1
ATOM 1675 N N . GLN A 1 200 ? 1.462 6.801 10.915 1.00 70.81 200 GLN A N 1
ATOM 1676 C CA . GLN A 1 200 ? 1.331 5.410 10.486 1.00 70.81 200 GLN A CA 1
ATOM 1677 C C . GLN A 1 200 ? -0.045 4.840 10.865 1.00 70.81 200 GLN A C 1
ATOM 1679 O O . GLN A 1 200 ? -0.744 4.297 10.009 1.00 70.81 200 GLN A O 1
ATOM 1684 N N . TYR A 1 201 ? -0.476 5.010 12.119 1.00 65.00 201 TYR A N 1
ATOM 1685 C CA . TYR A 1 201 ? -1.779 4.527 12.583 1.00 65.00 201 TYR A CA 1
ATOM 1686 C C . TYR A 1 201 ? -2.950 5.226 11.891 1.00 65.00 201 TYR A C 1
ATOM 1688 O O . TYR A 1 201 ? -3.917 4.559 11.525 1.00 65.00 201 TYR A O 1
ATOM 1696 N N . LEU A 1 202 ? -2.862 6.538 11.656 1.00 63.78 202 LEU A N 1
ATOM 1697 C CA . LEU A 1 202 ? -3.879 7.286 10.912 1.00 63.78 202 LEU A CA 1
ATOM 1698 C C . LEU A 1 202 ? -4.011 6.793 9.467 1.00 63.78 202 LEU A C 1
ATOM 1700 O O . LEU A 1 202 ? -5.127 6.602 8.988 1.00 63.78 202 LEU A O 1
ATOM 1704 N N . MET A 1 203 ? -2.891 6.543 8.786 1.00 67.50 203 MET A N 1
ATOM 1705 C CA . MET A 1 203 ? -2.884 6.021 7.418 1.00 67.50 203 MET A CA 1
ATOM 1706 C C . MET A 1 203 ? -3.475 4.608 7.359 1.00 67.50 203 MET A C 1
ATOM 1708 O O . MET A 1 203 ? -4.321 4.330 6.512 1.00 67.50 203 MET A O 1
ATOM 1712 N N . LEU A 1 204 ? -3.084 3.725 8.283 1.00 64.06 204 LEU A N 1
ATOM 1713 C CA . LEU A 1 204 ? -3.642 2.374 8.379 1.00 64.06 204 LEU A CA 1
ATOM 1714 C C . LEU A 1 204 ? -5.145 2.406 8.678 1.00 64.06 204 LEU A C 1
ATOM 1716 O O . LEU A 1 204 ? -5.900 1.649 8.072 1.00 64.06 204 LEU A O 1
ATOM 1720 N N . ALA A 1 205 ? -5.594 3.316 9.547 1.00 61.19 205 ALA A N 1
ATOM 1721 C CA . ALA A 1 205 ? -7.012 3.524 9.824 1.00 61.19 205 ALA A CA 1
ATOM 1722 C C . ALA A 1 205 ? -7.772 4.045 8.589 1.00 61.19 205 ALA A C 1
ATOM 1724 O O . ALA A 1 205 ? -8.880 3.584 8.314 1.00 61.19 205 ALA A O 1
ATOM 1725 N N . ALA A 1 206 ? -7.174 4.953 7.810 1.00 58.78 206 ALA A N 1
ATOM 1726 C CA . ALA A 1 206 ? -7.745 5.450 6.559 1.00 58.78 206 ALA A CA 1
ATOM 1727 C C . ALA A 1 206 ? -7.846 4.344 5.496 1.00 58.78 206 ALA A C 1
ATOM 1729 O O . ALA A 1 206 ? -8.916 4.152 4.924 1.00 58.78 206 ALA A O 1
ATOM 1730 N N . ILE A 1 207 ? -6.786 3.556 5.295 1.00 59.59 207 ILE A N 1
ATOM 1731 C CA . ILE A 1 207 ? -6.777 2.414 4.367 1.00 59.59 207 ILE A CA 1
ATOM 1732 C C . ILE A 1 207 ? -7.821 1.374 4.785 1.00 59.59 207 ILE A C 1
ATOM 1734 O O . ILE A 1 207 ? -8.616 0.933 3.960 1.00 59.59 207 ILE A O 1
ATOM 1738 N N . GLN A 1 208 ? -7.884 1.035 6.076 1.00 52.53 208 GLN A N 1
ATOM 1739 C CA . GLN A 1 208 ? -8.890 0.114 6.605 1.00 52.53 208 GLN A CA 1
ATOM 1740 C C . GLN A 1 208 ? -10.320 0.650 6.424 1.00 52.53 208 GLN A C 1
ATOM 1742 O O . GLN A 1 208 ? -11.252 -0.134 6.244 1.00 52.53 208 GLN A O 1
ATOM 1747 N N . SER A 1 209 ? -10.509 1.973 6.472 1.00 49.75 209 SER A N 1
ATOM 1748 C CA . SER A 1 209 ? -11.812 2.597 6.215 1.00 49.75 209 SER A CA 1
ATOM 1749 C C . SER A 1 209 ? -12.216 2.547 4.741 1.00 49.75 209 SER A C 1
ATOM 1751 O O . SER A 1 209 ? -13.388 2.300 4.457 1.00 49.75 209 SER A O 1
ATOM 1753 N N . TRP A 1 210 ? -11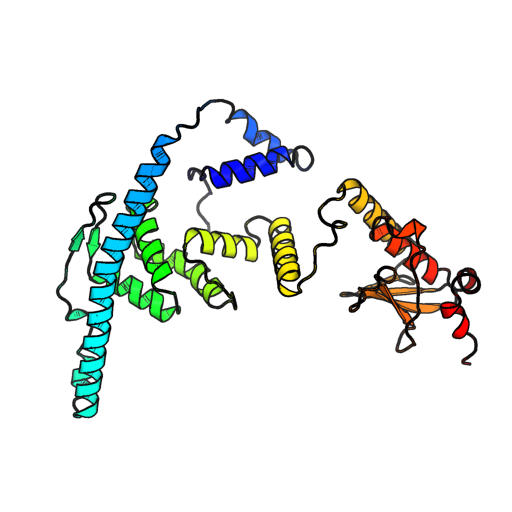.258 2.708 3.821 1.00 48.34 210 TRP A N 1
ATOM 1754 C CA . TRP A 1 210 ? -11.474 2.600 2.376 1.00 48.34 210 TRP A CA 1
ATOM 1755 C C . TRP A 1 210 ? -11.762 1.167 1.928 1.00 48.34 210 TRP A C 1
ATOM 1757 O O . TRP A 1 210 ? -12.649 0.965 1.109 1.00 48.34 210 TRP A O 1
ATOM 1767 N N . ASP A 1 211 ? -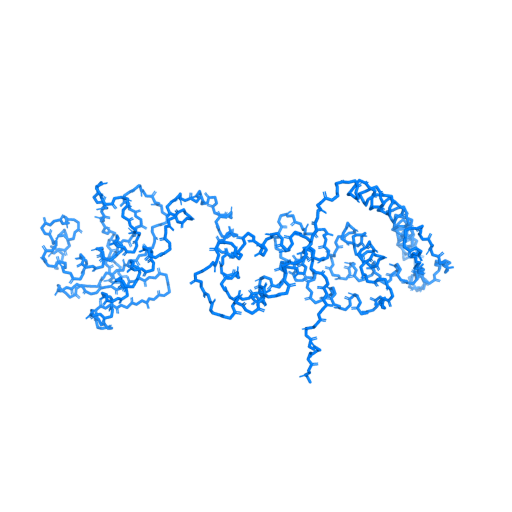11.063 0.175 2.483 1.00 47.56 211 ASP A N 1
ATOM 1768 C CA . ASP A 1 211 ? -11.232 -1.237 2.106 1.00 47.56 211 ASP A CA 1
ATOM 1769 C C . ASP A 1 211 ? -12.590 -1.816 2.539 1.00 47.56 211 ASP A C 1
ATOM 1771 O O . ASP A 1 211 ? -13.155 -2.695 1.896 1.00 47.56 211 ASP A O 1
ATOM 1775 N N . LYS A 1 212 ? -13.155 -1.297 3.632 1.00 49.66 212 LYS A N 1
ATOM 1776 C CA . LYS A 1 212 ? -14.394 -1.822 4.220 1.00 49.66 212 LYS A CA 1
ATOM 1777 C C . LYS A 1 212 ? -15.651 -1.041 3.845 1.00 49.66 212 LYS A C 1
ATOM 1779 O O . LYS A 1 212 ? -16.688 -1.268 4.470 1.00 49.66 212 LYS A O 1
ATOM 1784 N N . ASP A 1 213 ? -15.560 -0.099 2.900 1.00 45.50 213 ASP A N 1
ATOM 1785 C CA . ASP A 1 213 ? -16.653 0.828 2.560 1.00 45.50 213 ASP A CA 1
ATOM 1786 C C . ASP A 1 213 ? -17.289 1.437 3.828 1.00 45.50 213 ASP A C 1
ATOM 1788 O O . ASP A 1 213 ? -18.496 1.695 3.929 1.00 45.50 213 ASP A O 1
ATOM 1792 N N . ILE A 1 214 ? -16.460 1.634 4.864 1.00 41.59 214 ILE A N 1
ATOM 1793 C CA . ILE A 1 214 ? -16.913 2.209 6.119 1.00 41.59 214 ILE A CA 1
ATOM 1794 C C . ILE A 1 214 ? -17.106 3.672 5.790 1.00 41.59 214 ILE A C 1
ATOM 1796 O O . ILE A 1 214 ? -16.159 4.456 5.855 1.00 41.59 214 ILE A O 1
ATOM 1800 N N . LYS A 1 215 ? -18.347 4.044 5.447 1.00 37.91 215 LYS A N 1
ATOM 1801 C CA . LYS A 1 215 ? -18.773 5.440 5.458 1.00 37.91 215 LYS A CA 1
ATOM 1802 C C . LYS A 1 215 ? -18.225 6.015 6.755 1.00 37.91 215 LYS A C 1
ATOM 1804 O O . LYS A 1 215 ? -18.625 5.514 7.817 1.00 37.91 215 LYS A O 1
ATOM 1809 N N . PRO A 1 216 ? -17.297 6.989 6.709 1.00 37.81 216 PRO A N 1
ATOM 1810 C CA . PRO A 1 216 ? -16.847 7.626 7.921 1.00 37.81 216 PRO A CA 1
ATOM 1811 C C . PRO A 1 216 ? -18.124 8.144 8.547 1.00 37.81 216 PRO A C 1
ATOM 1813 O O . PRO A 1 216 ? -18.795 9.014 7.987 1.00 37.81 216 PRO A O 1
ATOM 1816 N N . SER A 1 217 ? -18.546 7.552 9.666 1.00 36.69 217 SER A N 1
ATOM 1817 C CA . SER A 1 217 ? -19.598 8.207 10.411 1.00 36.69 217 SER A CA 1
ATOM 1818 C C . SER A 1 217 ? -18.996 9.574 10.706 1.00 36.69 217 SER A C 1
ATOM 1820 O O . SER A 1 217 ? -17.901 9.658 11.273 1.00 36.69 217 SER A O 1
ATOM 1822 N N . HIS A 1 218 ? -19.673 10.636 10.272 1.00 36.19 218 HIS A N 1
ATOM 1823 C CA . HIS A 1 218 ? -19.321 12.030 10.554 1.00 36.19 218 HIS A CA 1
ATOM 1824 C C . HIS A 1 218 ? -18.954 12.271 12.039 1.00 36.19 218 HIS A C 1
ATOM 1826 O O . HIS A 1 218 ? -18.402 13.305 12.393 1.00 36.19 218 HIS A O 1
ATOM 1832 N N . ASN A 1 219 ? -19.238 11.304 12.914 1.00 37.38 219 ASN A N 1
ATOM 1833 C CA . ASN A 1 219 ? -18.953 11.274 14.333 1.00 37.38 219 ASN A CA 1
ATOM 1834 C C . ASN A 1 219 ? -17.474 11.107 14.724 1.00 37.38 219 ASN A C 1
ATOM 1836 O O . ASN A 1 219 ? -17.133 11.579 15.806 1.00 37.38 219 ASN A O 1
ATOM 1840 N N . PHE A 1 220 ? -16.608 10.473 13.921 1.00 38.69 220 PHE A N 1
ATOM 1841 C CA . PHE A 1 220 ? -15.211 10.233 14.341 1.00 38.69 220 PHE A CA 1
ATOM 1842 C C . PHE A 1 220 ? -14.235 11.327 13.899 1.00 38.69 220 PHE A C 1
ATOM 1844 O O . PHE A 1 220 ? -13.398 11.735 14.693 1.00 38.69 220 PHE A O 1
ATOM 1851 N N . LEU A 1 221 ? -14.360 11.844 12.673 1.00 37.97 221 LEU A N 1
ATOM 1852 C CA . LEU A 1 221 ? -13.379 12.787 12.113 1.00 37.97 221 LEU A CA 1
ATOM 1853 C C . LEU A 1 221 ? -13.680 14.269 12.405 1.00 37.97 221 LEU A C 1
ATOM 1855 O O . LEU A 1 221 ? -12.792 15.101 12.276 1.00 37.97 221 LEU A O 1
ATOM 1859 N N . VAL A 1 222 ? -14.914 14.620 12.796 1.00 40.09 222 VAL A N 1
ATOM 1860 C CA . VAL A 1 222 ? -15.364 16.030 12.903 1.00 40.09 222 VAL A CA 1
ATOM 1861 C C . VAL A 1 222 ? -15.516 16.505 14.358 1.00 40.09 222 VAL A C 1
ATOM 1863 O O . VAL A 1 222 ? -15.872 17.653 14.620 1.00 40.09 222 VAL A O 1
ATOM 1866 N N . ARG A 1 223 ? -15.283 15.640 15.352 1.00 49.88 223 ARG A N 1
ATOM 1867 C CA . ARG A 1 223 ? -15.534 15.979 16.763 1.00 49.88 223 ARG A CA 1
ATOM 1868 C C . ARG A 1 223 ? -14.272 16.463 17.471 1.00 49.88 223 ARG A C 1
ATOM 1870 O O . ARG A 1 223 ? -13.188 15.946 17.240 1.00 49.88 223 ARG A O 1
ATOM 1877 N N . LYS A 1 224 ? -14.443 17.441 18.367 1.00 54.41 224 LYS A N 1
ATOM 1878 C CA . LYS A 1 224 ? -13.351 18.061 19.133 1.00 54.41 224 LYS A CA 1
ATOM 1879 C C . LYS A 1 224 ? -12.585 17.002 19.937 1.00 54.41 224 LYS A C 1
ATOM 1881 O O . LYS A 1 224 ? -13.180 16.279 20.735 1.00 54.41 224 LYS A O 1
ATOM 1886 N N . GLU A 1 225 ? -11.276 16.936 19.724 1.00 57.28 225 GLU A N 1
ATOM 1887 C CA . GLU A 1 225 ? -10.369 15.926 20.284 1.00 57.28 225 GLU A CA 1
ATOM 1888 C C . GLU A 1 225 ? -10.414 15.849 21.813 1.00 57.28 225 GLU A C 1
ATOM 1890 O O . GLU A 1 225 ? -10.516 14.770 22.389 1.00 57.28 225 GLU A O 1
ATOM 1895 N N . ASN A 1 226 ? -10.451 16.999 22.483 1.00 68.62 226 ASN A N 1
ATOM 1896 C CA . ASN A 1 226 ? -10.529 17.080 23.940 1.00 68.62 226 ASN A CA 1
ATOM 1897 C C . ASN A 1 226 ? -11.744 16.344 24.537 1.00 68.62 226 ASN A C 1
ATOM 1899 O O . ASN A 1 226 ? -11.650 15.815 25.643 1.00 68.62 226 ASN A O 1
ATOM 1903 N N . ILE A 1 227 ? -12.872 16.291 23.823 1.00 66.94 227 ILE A N 1
ATOM 1904 C CA . ILE A 1 227 ? -14.078 15.579 24.266 1.00 66.94 227 ILE A CA 1
ATOM 1905 C C . ILE A 1 227 ? -13.837 14.067 24.209 1.00 66.94 227 ILE A C 1
ATOM 1907 O O . ILE A 1 227 ? -14.192 13.350 25.141 1.00 66.94 227 ILE A O 1
ATOM 1911 N N . TRP A 1 228 ? -13.187 13.586 23.152 1.00 69.75 228 TRP A N 1
ATOM 1912 C CA . TRP A 1 228 ? -12.854 12.173 22.977 1.00 69.75 228 TRP A CA 1
ATOM 1913 C C . TRP A 1 228 ? -11.811 11.688 23.972 1.00 69.75 228 TRP A C 1
ATOM 1915 O O . TRP A 1 228 ? -12.009 10.656 24.612 1.00 69.75 228 TRP A O 1
ATOM 1925 N N . THR A 1 229 ? -10.738 12.454 24.147 1.00 72.31 229 THR A N 1
ATOM 1926 C CA . THR A 1 229 ? -9.684 12.133 25.110 1.00 72.31 229 THR A CA 1
ATOM 1927 C C . THR A 1 229 ? -10.260 12.025 26.517 1.00 72.31 229 THR A C 1
ATOM 1929 O O . THR A 1 229 ? -10.012 11.036 27.197 1.00 72.31 229 THR A O 1
ATOM 1932 N N . ARG A 1 230 ? -11.114 12.972 26.928 1.00 73.62 230 ARG A N 1
ATOM 1933 C CA . ARG A 1 230 ? -11.794 12.919 28.234 1.00 73.62 230 ARG A CA 1
ATOM 1934 C C . ARG A 1 230 ? -12.740 11.726 28.359 1.00 73.62 230 ARG A C 1
ATOM 1936 O O . ARG A 1 230 ? -12.772 11.083 29.401 1.00 73.62 230 ARG A O 1
ATOM 1943 N N . SER A 1 231 ? -13.468 11.407 27.294 1.00 75.44 231 SER A N 1
ATOM 1944 C CA . SER A 1 231 ? -14.396 10.277 27.249 1.00 7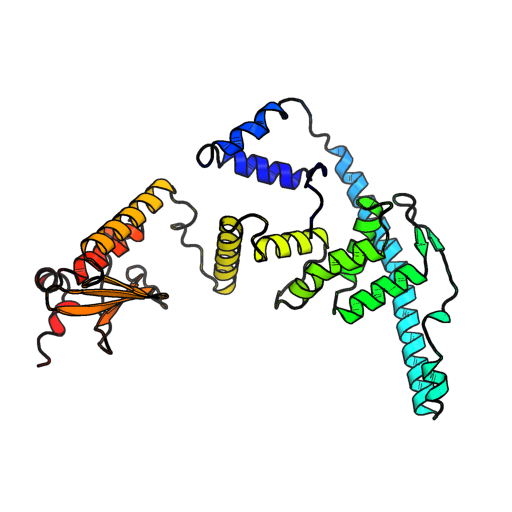5.44 231 SER A CA 1
ATOM 1945 C C . SER A 1 231 ? -13.683 8.925 27.409 1.00 75.44 231 SER A C 1
ATOM 1947 O O . SER A 1 231 ? -14.088 8.080 28.207 1.00 75.44 231 SER A O 1
ATOM 1949 N N . PHE A 1 232 ? -12.551 8.731 26.730 1.00 79.94 232 PHE A N 1
ATOM 1950 C CA . PHE A 1 232 ? -11.738 7.525 26.901 1.00 79.94 232 PHE A CA 1
ATOM 1951 C C . PHE A 1 232 ? -10.943 7.511 28.210 1.00 79.94 232 PHE A C 1
ATOM 1953 O O . PHE A 1 232 ? -10.738 6.440 28.774 1.00 79.94 232 PHE A O 1
ATOM 1960 N N . GLN A 1 233 ? -10.529 8.671 28.727 1.00 80.75 233 GLN A N 1
ATOM 1961 C CA . GLN A 1 233 ? -9.952 8.779 30.071 1.00 80.75 233 GLN A CA 1
ATOM 1962 C C . GLN A 1 233 ? -10.960 8.362 31.146 1.00 80.75 233 GLN A C 1
ATOM 1964 O O . GLN A 1 233 ? -10.585 7.645 32.069 1.00 80.75 233 GLN A O 1
ATOM 1969 N N . LEU A 1 234 ? -12.233 8.743 31.003 1.00 81.44 234 LEU A N 1
ATOM 1970 C CA . LEU A 1 234 ? -13.309 8.292 31.885 1.00 81.44 234 LEU A CA 1
ATOM 1971 C C . LEU A 1 234 ? -13.472 6.770 31.819 1.00 81.44 234 LEU A C 1
ATOM 1973 O O . LEU A 1 234 ? -13.462 6.112 32.857 1.00 81.44 234 LEU A O 1
ATOM 1977 N N . LEU A 1 235 ? -13.560 6.201 30.612 1.00 84.69 235 LEU A N 1
ATOM 1978 C CA . LEU A 1 235 ? -13.637 4.749 30.429 1.00 84.69 235 LEU A CA 1
ATOM 1979 C C . LEU A 1 235 ? -12.444 4.033 31.073 1.00 84.69 235 LEU A C 1
ATOM 1981 O O . LEU A 1 235 ? -12.624 3.044 31.781 1.00 84.69 235 LEU A O 1
ATOM 1985 N N . LYS A 1 236 ? -11.230 4.543 30.846 1.00 82.56 236 LYS A N 1
ATOM 1986 C CA . LYS A 1 236 ? -10.007 4.012 31.448 1.00 82.56 236 LYS A CA 1
ATOM 1987 C C . LYS A 1 236 ? -10.089 4.058 32.974 1.00 82.56 236 LYS A C 1
ATOM 1989 O O . LYS A 1 236 ? -9.857 3.034 33.604 1.00 82.56 236 LYS A O 1
ATOM 1994 N N . GLY A 1 237 ? -10.494 5.190 33.550 1.00 78.00 237 GLY A N 1
ATOM 1995 C CA . GLY A 1 237 ? -10.666 5.341 34.996 1.00 78.00 237 GLY A CA 1
ATOM 1996 C C . GLY A 1 237 ? -11.709 4.384 35.585 1.00 78.00 237 GLY A C 1
ATOM 1997 O O . GLY A 1 237 ? -11.508 3.862 36.678 1.00 78.00 237 GLY A O 1
ATOM 1998 N N . ILE A 1 238 ? -12.790 4.093 34.854 1.00 84.31 238 ILE A N 1
ATOM 1999 C CA . ILE A 1 238 ? -13.797 3.094 35.252 1.00 84.31 238 ILE A CA 1
ATOM 2000 C C . ILE A 1 238 ? -13.210 1.679 35.231 1.00 84.31 238 ILE A C 1
ATOM 2002 O O . ILE A 1 238 ? -13.393 0.916 36.173 1.00 84.31 238 ILE A O 1
ATOM 2006 N N . ILE A 1 239 ? -12.489 1.309 34.173 1.00 85.44 239 ILE A N 1
ATOM 2007 C CA . ILE A 1 239 ? -11.873 -0.022 34.076 1.00 85.44 239 ILE A CA 1
ATOM 2008 C C . ILE A 1 239 ? -10.808 -0.204 35.166 1.00 85.44 239 ILE A C 1
ATOM 2010 O O . ILE A 1 239 ? -10.736 -1.259 35.796 1.00 85.44 239 ILE A O 1
ATOM 2014 N N . GLU A 1 240 ? -10.003 0.828 35.415 1.00 85.06 240 GLU A N 1
ATOM 2015 C CA . GLU A 1 240 ? -8.982 0.821 36.462 1.00 85.06 240 GLU A CA 1
ATOM 2016 C C . GLU A 1 240 ? -9.598 0.727 37.864 1.00 85.06 240 GLU A C 1
ATOM 2018 O O . GLU A 1 240 ? -9.084 -0.029 38.687 1.00 85.06 240 GLU A O 1
ATOM 2023 N N . SER A 1 241 ? -10.719 1.412 38.127 1.00 86.88 241 SER A N 1
ATOM 2024 C CA . SER A 1 241 ? -11.407 1.354 39.425 1.00 86.88 241 SER A CA 1
ATOM 2025 C C . SER A 1 241 ? -12.103 0.016 39.686 1.00 86.88 241 SER A C 1
ATOM 2027 O O . SER A 1 241 ? -12.119 -0.450 40.825 1.00 86.88 241 SER A O 1
ATOM 2029 N N . LEU A 1 242 ? -12.620 -0.643 38.643 1.00 85.00 242 LEU A N 1
ATOM 2030 C CA . LEU A 1 242 ? -13.139 -2.013 38.732 1.00 85.00 242 LEU A CA 1
ATOM 2031 C C . LEU A 1 242 ? -12.028 -3.032 39.032 1.00 85.00 242 LEU A C 1
ATOM 2033 O O . LEU A 1 242 ? -12.277 -4.055 39.674 1.00 85.00 242 LEU A O 1
ATOM 2037 N N . GLY A 1 243 ? -10.803 -2.745 38.587 1.00 82.69 243 GLY A N 1
ATOM 2038 C CA . GLY A 1 243 ? -9.625 -3.575 38.803 1.00 82.69 243 GLY A CA 1
ATOM 2039 C C . GLY A 1 243 ? -9.606 -4.858 37.963 1.00 82.69 243 GLY A C 1
ATOM 2040 O O . GLY A 1 243 ? -10.607 -5.301 37.400 1.00 82.69 243 GLY A O 1
ATOM 2041 N N . ARG A 1 244 ? -8.436 -5.513 37.906 1.00 83.25 244 ARG A N 1
ATOM 2042 C CA . ARG A 1 244 ? -8.215 -6.726 37.084 1.00 83.25 244 ARG A CA 1
ATOM 2043 C C . ARG A 1 244 ? -9.087 -7.923 37.474 1.00 83.25 244 ARG A C 1
ATOM 2045 O O . ARG A 1 244 ? -9.248 -8.844 36.682 1.00 83.25 244 ARG A O 1
ATOM 2052 N N . SER A 1 245 ? -9.634 -7.929 38.689 1.00 84.00 245 SER A N 1
ATOM 2053 C CA . SER A 1 245 ? -10.552 -8.968 39.167 1.00 84.00 245 SER A CA 1
ATOM 2054 C C . SER A 1 245 ? -11.946 -8.867 38.541 1.00 84.00 245 SER A C 1
ATOM 2056 O O . SER A 1 245 ? -12.685 -9.854 38.561 1.00 84.00 245 SER A O 1
ATOM 2058 N N . ARG A 1 246 ? -12.306 -7.695 37.995 1.00 83.00 246 ARG A N 1
ATOM 2059 C CA . ARG A 1 246 ? -13.631 -7.425 37.426 1.00 83.00 246 ARG A CA 1
ATOM 2060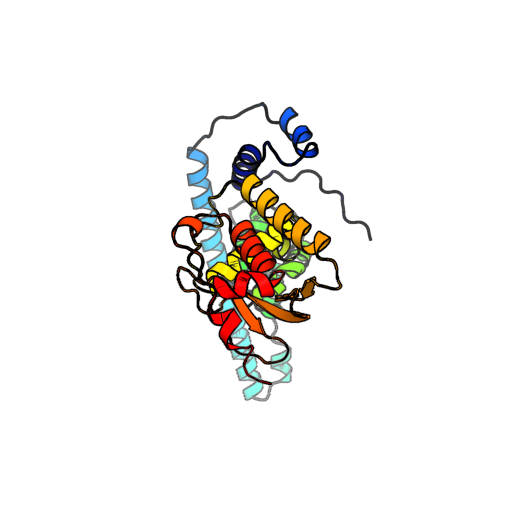 C C . ARG A 1 246 ? -13.613 -6.856 36.015 1.00 83.00 246 ARG A C 1
ATOM 2062 O O . ARG A 1 246 ? -14.647 -6.886 35.365 1.00 83.00 246 ARG A O 1
ATOM 2069 N N . ALA A 1 247 ? -12.486 -6.361 35.521 1.00 88.38 247 ALA A N 1
ATOM 2070 C CA . ALA A 1 247 ? -12.369 -5.871 34.157 1.00 88.38 247 ALA A CA 1
ATOM 2071 C C . ALA A 1 247 ? -11.040 -6.311 33.536 1.00 88.38 247 ALA A C 1
ATOM 2073 O O . ALA A 1 247 ? -9.968 -6.104 34.106 1.00 88.38 247 ALA A O 1
ATOM 2074 N N . ILE A 1 248 ? -11.109 -6.923 32.354 1.00 86.12 248 ILE A N 1
ATOM 2075 C CA . ILE A 1 248 ? -9.945 -7.387 31.595 1.00 86.12 248 ILE A CA 1
ATOM 2076 C C . ILE A 1 248 ? -10.081 -6.879 30.163 1.00 86.12 248 ILE A C 1
ATOM 2078 O O . ILE A 1 248 ? -11.071 -7.161 29.491 1.00 86.12 248 ILE A O 1
ATOM 2082 N N . ILE A 1 249 ? -9.077 -6.143 29.693 1.00 82.00 249 ILE A N 1
ATOM 2083 C CA . ILE A 1 249 ? -8.967 -5.744 28.290 1.00 82.00 249 ILE A CA 1
ATOM 2084 C C . ILE A 1 249 ? -8.105 -6.789 27.582 1.00 82.00 249 ILE A C 1
ATOM 2086 O O . ILE A 1 249 ? -6.973 -7.042 27.988 1.00 82.00 249 ILE A O 1
ATOM 2090 N N . ASP A 1 250 ? -8.660 -7.386 26.539 1.00 75.50 250 ASP A N 1
ATOM 2091 C CA . ASP A 1 250 ? -8.040 -8.396 25.688 1.00 75.50 250 ASP A CA 1
ATOM 2092 C C . ASP A 1 250 ? -8.096 -7.919 24.222 1.00 75.50 250 ASP A C 1
ATOM 2094 O O . ASP A 1 250 ? -8.740 -6.910 23.906 1.00 75.50 250 ASP A O 1
ATOM 2098 N N . TYR A 1 251 ? -7.407 -8.598 23.306 1.00 70.81 251 TYR A N 1
ATOM 2099 C CA . TYR A 1 251 ? -7.287 -8.130 21.922 1.00 70.81 251 TYR A CA 1
ATOM 2100 C C . TYR A 1 251 ? -8.655 -8.094 21.216 1.00 70.81 251 TYR A C 1
ATOM 2102 O O . TYR A 1 251 ? -9.220 -9.124 20.854 1.00 70.81 251 TYR A O 1
ATOM 2110 N N . GLY A 1 252 ? -9.198 -6.885 21.031 1.00 70.12 252 GLY A N 1
ATOM 2111 C CA . GLY A 1 252 ? -10.512 -6.656 20.421 1.00 70.12 252 GLY A CA 1
ATOM 2112 C C . GLY A 1 252 ? -11.716 -6.976 21.320 1.00 70.12 252 GLY A C 1
ATOM 2113 O O . GLY A 1 252 ? -12.838 -7.026 20.815 1.00 70.12 252 GLY A O 1
ATOM 2114 N N . LEU A 1 253 ? -11.504 -7.190 22.625 1.00 81.31 253 LEU A N 1
ATOM 2115 C CA . LEU A 1 253 ? -12.533 -7.654 23.557 1.00 81.31 253 LEU A CA 1
ATOM 2116 C C . LEU A 1 253 ? -12.360 -7.028 24.947 1.00 81.31 253 LEU A C 1
ATOM 2118 O O . LEU A 1 253 ? -11.275 -7.065 25.518 1.00 81.31 253 LEU A O 1
ATOM 2122 N N . ILE A 1 254 ? -13.440 -6.521 25.538 1.00 86.25 254 ILE A N 1
ATOM 2123 C CA . ILE A 1 254 ? -13.465 -6.119 26.952 1.00 86.25 254 ILE A CA 1
ATOM 2124 C C . ILE A 1 254 ? -14.285 -7.153 27.720 1.00 86.25 254 ILE A C 1
ATOM 2126 O O . ILE A 1 254 ? -15.428 -7.426 27.363 1.00 86.25 254 ILE A O 1
ATOM 2130 N N . LYS A 1 255 ? -13.709 -7.741 28.768 1.00 90.50 255 LYS A N 1
ATOM 2131 C CA . LYS A 1 255 ? -14.389 -8.690 29.657 1.00 90.50 255 LYS A CA 1
ATOM 2132 C C . LYS A 1 255 ? -14.728 -7.993 30.966 1.00 90.50 255 LYS A C 1
ATOM 2134 O O . LYS A 1 255 ? -13.823 -7.458 31.602 1.00 90.50 255 LYS A O 1
ATOM 2139 N N . ILE A 1 256 ? -15.993 -8.017 31.371 1.00 92.31 256 ILE A N 1
ATOM 2140 C CA . ILE A 1 256 ? -16.482 -7.371 32.596 1.00 92.31 256 ILE A CA 1
ATOM 2141 C C . ILE A 1 256 ? -17.158 -8.406 33.488 1.00 92.31 256 ILE A C 1
ATOM 2143 O O . ILE A 1 256 ? -17.959 -9.200 33.007 1.00 92.31 256 ILE A O 1
ATOM 2147 N N . LYS A 1 257 ? -16.851 -8.388 34.784 1.00 91.25 257 LYS A N 1
ATOM 2148 C CA . LYS A 1 257 ? -17.510 -9.192 35.807 1.00 91.25 257 LYS A CA 1
ATOM 2149 C C . LYS A 1 257 ? -18.572 -8.358 36.518 1.00 91.25 257 LYS A C 1
ATOM 2151 O O . LYS A 1 257 ? -18.243 -7.396 37.230 1.00 91.25 257 LYS A O 1
ATOM 2156 N N . GLY A 1 258 ? -19.821 -8.763 36.343 1.00 88.25 258 GLY A N 1
ATOM 2157 C CA . GLY A 1 258 ? -20.957 -8.228 37.076 1.00 88.25 258 GLY A CA 1
ATOM 2158 C C . GLY A 1 258 ? -20.838 -8.443 38.579 1.00 88.25 258 GLY A C 1
ATOM 2159 O O . GLY A 1 258 ? -20.029 -9.251 39.051 1.00 88.25 258 GLY A O 1
ATOM 2160 N N . ASP A 1 259 ? -21.620 -7.693 39.344 1.00 87.75 259 ASP A N 1
ATOM 2161 C CA . ASP A 1 259 ? -21.729 -7.887 40.790 1.00 87.75 259 ASP A CA 1
ATOM 2162 C C . ASP A 1 259 ? -22.480 -9.187 41.122 1.00 87.75 259 ASP A C 1
ATOM 2164 O O . ASP A 1 259 ? -22.205 -9.795 42.156 1.00 87.75 259 ASP A O 1
ATOM 2168 N N . SER A 1 260 ? -23.286 -9.702 40.184 1.00 84.12 260 SER A N 1
ATOM 2169 C CA . SER A 1 260 ? -23.831 -11.068 40.210 1.00 84.12 260 SER A CA 1
ATOM 2170 C C . SER A 1 260 ? -22.756 -12.164 40.135 1.00 84.12 260 SER A C 1
ATOM 2172 O O . SER A 1 260 ? -23.030 -13.342 40.359 1.00 84.12 260 SER A O 1
ATOM 2174 N N . GLY A 1 261 ? -21.521 -11.801 39.775 1.00 84.62 261 GLY A N 1
ATOM 2175 C CA . GLY A 1 261 ? -20.411 -12.721 39.559 1.00 84.62 261 GLY A CA 1
ATOM 2176 C C . GLY A 1 261 ? -20.281 -13.248 38.126 1.00 84.62 261 GLY A C 1
ATOM 2177 O O . GLY A 1 261 ? -19.274 -13.900 37.827 1.00 84.62 261 GLY A O 1
ATOM 2178 N N . ARG A 1 262 ? -21.236 -12.939 37.238 1.00 87.44 262 ARG A N 1
ATOM 2179 C CA . ARG A 1 262 ? -21.214 -13.329 35.819 1.00 87.44 262 ARG A CA 1
ATOM 2180 C C . ARG A 1 262 ? -20.156 -12.567 35.039 1.00 87.44 262 ARG A C 1
ATOM 2182 O O . ARG A 1 262 ? -19.905 -11.392 35.291 1.00 87.44 262 ARG A O 1
ATOM 2189 N N . TRP A 1 263 ? -19.555 -13.239 34.063 1.00 90.31 263 TRP A N 1
ATOM 2190 C CA . TRP A 1 263 ? -18.628 -12.614 33.131 1.00 90.31 263 TRP A CA 1
ATOM 2191 C C . TRP A 1 263 ? -19.323 -12.306 31.815 1.00 90.31 263 TRP A C 1
ATOM 2193 O O . TRP A 1 263 ? -19.950 -13.171 31.209 1.00 90.31 263 TRP A O 1
ATOM 2203 N N . TYR A 1 264 ? -19.130 -11.086 31.348 1.00 91.06 264 TYR A N 1
ATOM 2204 C CA . TYR A 1 264 ? -19.616 -10.582 30.080 1.00 91.06 264 TYR A CA 1
ATOM 2205 C C . TYR A 1 264 ? -18.437 -10.275 29.175 1.00 91.06 264 TYR A C 1
ATOM 2207 O O . TYR A 1 264 ? -17.370 -9.873 29.640 1.00 91.06 264 TYR A O 1
ATOM 2215 N N . SER A 1 265 ? -18.638 -10.427 27.876 1.00 90.31 265 SER A N 1
ATOM 2216 C CA . SER A 1 265 ? -17.706 -9.992 26.851 1.00 90.31 265 SER A CA 1
ATOM 2217 C C . SER A 1 265 ? -18.350 -8.955 25.953 1.00 90.31 265 SER A C 1
ATOM 2219 O O . SER A 1 265 ? -19.482 -9.123 25.509 1.00 90.31 265 SER A O 1
ATOM 2221 N N . LEU A 1 266 ? -17.587 -7.911 25.671 1.00 88.62 266 LEU A N 1
ATOM 2222 C CA . LEU A 1 266 ? -17.987 -6.754 24.901 1.00 88.62 266 LEU A CA 1
ATOM 2223 C C . LEU A 1 266 ? -17.043 -6.587 23.716 1.00 88.62 266 LEU A C 1
ATOM 2225 O O . LEU A 1 266 ? -15.830 -6.433 23.896 1.00 88.62 266 LEU A O 1
ATOM 2229 N N . ARG A 1 267 ? -17.599 -6.600 22.507 1.00 86.81 267 ARG A N 1
ATOM 2230 C CA . ARG A 1 267 ? -16.850 -6.402 21.260 1.00 86.81 267 ARG A CA 1
ATOM 2231 C C . ARG A 1 267 ? -17.565 -5.416 20.338 1.00 86.81 267 ARG A C 1
ATOM 2233 O O . ARG A 1 267 ? -18.773 -5.228 20.473 1.00 86.81 267 ARG A O 1
ATOM 2240 N N . PRO A 1 268 ? -16.861 -4.766 19.398 1.00 81.31 268 PRO A N 1
ATOM 2241 C CA . PRO A 1 268 ? -17.519 -3.966 18.370 1.00 81.31 268 PRO A CA 1
ATOM 2242 C C . PRO A 1 268 ? -18.486 -4.830 17.552 1.00 81.31 268 PRO A C 1
ATOM 2244 O O . PRO A 1 268 ? -18.104 -5.906 17.091 1.00 81.31 268 PRO A O 1
ATOM 2247 N N . ALA A 1 269 ? -19.715 -4.358 17.342 1.00 73.81 269 ALA A N 1
ATOM 2248 C CA . ALA A 1 269 ? -20.689 -5.083 16.531 1.00 73.81 269 ALA A CA 1
ATOM 2249 C C . ALA A 1 269 ? -20.264 -5.098 15.051 1.00 73.81 269 ALA A C 1
ATOM 2251 O O . ALA A 1 269 ? -19.954 -4.051 14.470 1.00 73.81 269 ALA A O 1
ATOM 2252 N N . VAL A 1 270 ? -20.273 -6.285 14.432 1.00 63.81 270 VAL A N 1
ATOM 2253 C CA . VAL A 1 270 ? -19.963 -6.460 12.999 1.00 63.81 270 VAL A CA 1
ATOM 2254 C C . VAL A 1 270 ? -21.079 -5.869 12.129 1.00 63.81 270 VAL A C 1
ATOM 2256 O O . VAL A 1 270 ? -20.799 -5.153 11.169 1.00 63.81 270 VAL A O 1
ATOM 2259 N N . PHE A 1 271 ? -22.342 -6.089 12.511 1.00 56.94 271 PHE A N 1
ATOM 2260 C CA . PHE A 1 271 ? -23.525 -5.534 11.848 1.00 56.94 271 PHE A CA 1
ATOM 2261 C C . PHE A 1 271 ? -24.129 -4.426 12.708 1.00 56.94 271 PHE A C 1
ATOM 2263 O O . PHE A 1 271 ? -24.888 -4.675 13.641 1.00 56.94 271 PHE A O 1
ATOM 2270 N N . LYS A 1 272 ? -23.750 -3.181 12.417 1.00 57.94 272 LYS A N 1
ATOM 2271 C CA . LYS A 1 272 ? -24.155 -2.019 13.214 1.00 57.94 272 LYS A CA 1
ATOM 2272 C C . LYS A 1 272 ? -25.606 -1.657 12.921 1.00 57.94 272 LYS A C 1
ATOM 2274 O O . LYS A 1 272 ? -25.923 -1.232 11.810 1.00 57.94 272 LYS A O 1
ATOM 2279 N N . THR A 1 273 ? -26.472 -1.737 13.926 1.00 60.12 273 THR A N 1
ATOM 2280 C CA . THR A 1 273 ? -27.741 -0.998 13.897 1.00 60.12 273 THR A CA 1
ATOM 2281 C C . THR A 1 273 ? -27.505 0.401 14.469 1.00 60.12 273 THR A C 1
ATOM 2283 O O . THR A 1 273 ? -26.529 0.644 15.177 1.00 60.12 273 THR A O 1
ATOM 2286 N N . VAL A 1 274 ? -28.393 1.359 14.184 1.00 60.66 274 VAL A N 1
ATOM 2287 C CA . VAL A 1 274 ? -28.240 2.767 14.619 1.00 60.66 274 VAL A CA 1
ATOM 2288 C C . VAL A 1 274 ? -28.090 2.902 16.150 1.00 60.66 274 VAL A C 1
ATOM 2290 O O . VAL A 1 274 ? -27.587 3.918 16.635 1.00 60.66 274 VAL A O 1
ATOM 2293 N N . ARG A 1 275 ? -28.500 1.878 16.911 1.00 63.16 275 ARG A N 1
ATOM 2294 C CA . ARG A 1 275 ? -28.533 1.863 18.380 1.00 63.16 275 ARG A CA 1
ATOM 2295 C C . ARG A 1 275 ? -27.623 0.819 19.029 1.00 63.16 275 ARG A C 1
ATOM 2297 O O . ARG A 1 275 ? -27.395 0.929 20.229 1.00 63.16 275 ARG A O 1
ATOM 2304 N N . GLN A 1 276 ? -27.055 -0.113 18.257 1.00 69.00 276 GLN A N 1
ATOM 2305 C CA . GLN A 1 276 ? -26.188 -1.183 18.763 1.00 69.00 276 GLN A CA 1
ATOM 2306 C C . GLN A 1 276 ? -24.825 -1.119 18.093 1.00 69.00 276 GLN A C 1
ATOM 2308 O O . GLN A 1 276 ? -24.588 -1.635 17.000 1.00 69.00 276 GLN A O 1
ATOM 2313 N N . TRP A 1 277 ? -23.922 -0.428 18.776 1.00 73.31 277 TRP A N 1
ATOM 2314 C CA . TRP A 1 277 ? -22.536 -0.260 18.347 1.00 73.31 277 TRP A CA 1
ATOM 2315 C C . TRP A 1 277 ? -21.640 -1.369 18.903 1.00 73.31 277 TRP A C 1
ATOM 2317 O O . TRP A 1 277 ? -20.546 -1.608 18.387 1.00 73.31 277 TRP A O 1
ATOM 2327 N N . TRP A 1 278 ? -22.129 -2.055 19.934 1.00 83.06 278 TRP A N 1
ATOM 2328 C CA . TRP A 1 278 ? -21.414 -3.055 20.697 1.00 83.06 278 TRP A CA 1
ATOM 2329 C C . TRP A 1 278 ? -22.247 -4.320 20.796 1.00 83.06 278 TRP A C 1
ATOM 2331 O O . TRP A 1 278 ? -23.461 -4.268 20.972 1.00 83.06 278 TRP A O 1
ATOM 2341 N N . GLU A 1 279 ? -21.566 -5.443 20.684 1.00 84.38 279 GLU A N 1
ATOM 2342 C CA . GLU A 1 279 ? -22.120 -6.767 20.865 1.00 84.38 279 GLU A CA 1
ATOM 2343 C C . GLU A 1 279 ? -21.693 -7.271 22.243 1.00 84.38 279 GLU A C 1
ATOM 2345 O O . GLU A 1 279 ? -20.501 -7.270 22.576 1.00 84.38 279 GLU A O 1
ATOM 2350 N N . VAL A 1 280 ? -22.682 -7.653 23.046 1.00 87.88 280 VAL A N 1
ATOM 2351 C CA . VAL A 1 280 ? -22.509 -8.129 24.418 1.00 87.88 280 VAL A CA 1
ATOM 2352 C C . VAL A 1 280 ? -22.898 -9.598 24.459 1.00 87.88 280 VAL A C 1
ATOM 2354 O O . VAL A 1 280 ? -23.934 -9.971 23.921 1.00 87.88 280 VAL A O 1
ATOM 2357 N N . SER A 1 281 ? -22.104 -10.435 25.115 1.00 87.88 281 SER A N 1
ATOM 2358 C CA . SER A 1 281 ? -22.457 -11.835 25.375 1.00 87.88 281 SER A CA 1
ATOM 2359 C C . SER A 1 281 ? -22.003 -12.274 26.754 1.00 87.88 281 SER A C 1
ATOM 2361 O O . SER A 1 281 ? -21.054 -11.719 27.309 1.00 87.88 281 SER A O 1
ATOM 2363 N N . ILE A 1 282 ? -22.647 -13.303 27.293 1.00 86.44 282 ILE A N 1
ATOM 2364 C CA . ILE A 1 282 ? -22.195 -13.959 28.524 1.00 86.44 282 ILE A CA 1
ATOM 2365 C C . ILE A 1 282 ? -21.032 -14.902 28.178 1.00 86.44 282 ILE A C 1
ATOM 2367 O O . ILE A 1 282 ? -21.066 -15.623 27.181 1.00 86.44 282 ILE A O 1
ATOM 2371 N N . LEU A 1 283 ? -19.973 -14.891 28.982 1.00 83.31 283 LEU A N 1
ATOM 2372 C CA . LEU A 1 283 ? -18.854 -15.826 28.869 1.00 83.31 283 LEU A CA 1
ATOM 2373 C C . LEU A 1 283 ? -19.119 -17.093 29.699 1.00 83.31 283 LEU A C 1
ATOM 2375 O O . LEU A 1 283 ? -19.720 -16.995 30.766 1.00 83.31 283 LEU A O 1
ATOM 2379 N N . PRO A 1 284 ? -18.618 -18.274 29.273 1.00 71.38 284 PRO A N 1
ATOM 2380 C CA . PRO A 1 284 ? -17.712 -18.503 28.137 1.00 71.38 284 PRO A CA 1
ATOM 2381 C C . PRO A 1 284 ? -18.403 -18.717 26.775 1.00 71.38 284 PRO A C 1
ATOM 2383 O O . PRO A 1 284 ? -17.775 -18.472 25.747 1.00 71.38 284 PRO A O 1
ATOM 2386 N N . LYS A 1 285 ? -19.667 -19.158 26.748 1.00 69.25 285 LYS A N 1
ATOM 2387 C CA . LYS A 1 285 ? -20.500 -19.313 25.538 1.00 69.25 285 LYS A CA 1
ATOM 2388 C C . LYS A 1 285 ? -21.970 -19.093 25.890 1.00 69.25 285 LYS A C 1
ATOM 2390 O O . LYS A 1 285 ? -22.732 -20.046 25.999 1.00 69.25 285 LYS A O 1
ATOM 2395 N N . GLY A 1 286 ? -22.341 -17.847 26.121 1.00 69.25 286 GLY A N 1
ATOM 2396 C CA . GLY A 1 286 ? -23.720 -17.472 26.377 1.00 69.25 286 GLY A CA 1
ATOM 2397 C C . GLY A 1 286 ? -24.356 -16.707 25.219 1.00 69.25 286 GLY A C 1
ATOM 2398 O O . GLY A 1 286 ? -23.672 -16.341 24.256 1.00 69.25 286 GLY A O 1
ATOM 2399 N N . PRO A 1 287 ? -25.673 -16.480 25.308 1.00 75.19 287 PRO A N 1
ATOM 2400 C CA . PRO A 1 287 ? -26.431 -15.755 24.301 1.00 75.19 287 PRO A CA 1
ATOM 2401 C C . PRO A 1 287 ? -25.971 -14.297 24.177 1.00 75.19 287 PRO A C 1
ATOM 2403 O O . PRO A 1 287 ? -25.302 -13.739 25.055 1.00 75.19 287 PRO A O 1
ATOM 2406 N N . LEU A 1 288 ? -26.336 -13.691 23.048 1.00 80.06 288 LEU A N 1
ATOM 2407 C CA . LEU A 1 288 ? -26.138 -12.268 22.806 1.00 80.06 288 LEU A CA 1
ATOM 2408 C C . LEU A 1 288 ? -27.137 -11.459 23.628 1.00 80.06 288 LEU A C 1
ATOM 2410 O O . LEU A 1 288 ? -28.344 -11.669 23.529 1.00 80.06 288 LEU A O 1
ATOM 2414 N N . ILE A 1 289 ? -26.621 -10.512 24.402 1.00 80.75 289 ILE A N 1
ATOM 2415 C CA . ILE A 1 289 ? -27.408 -9.568 25.186 1.00 80.75 289 ILE A CA 1
ATOM 2416 C C . ILE A 1 289 ? -27.621 -8.314 24.341 1.00 80.75 289 ILE A C 1
ATOM 2418 O O . ILE A 1 289 ? -26.682 -7.700 23.826 1.00 80.75 289 ILE A O 1
ATOM 2422 N N . CYS A 1 290 ? -28.882 -7.924 24.221 1.00 76.19 290 CYS A N 1
ATOM 2423 C CA . CYS A 1 290 ? -29.313 -6.768 23.457 1.00 76.19 290 CYS A CA 1
ATOM 2424 C C . CYS A 1 290 ? -29.293 -5.517 24.348 1.00 76.19 290 CYS A C 1
ATOM 2426 O O . CYS A 1 290 ? -30.209 -5.296 25.134 1.00 76.19 290 CYS A O 1
ATOM 2428 N N . ILE A 1 291 ? -28.253 -4.685 24.235 1.00 77.31 291 ILE A N 1
ATOM 2429 C CA . ILE A 1 291 ? -28.189 -3.400 24.950 1.00 77.31 291 ILE A CA 1
ATOM 2430 C C . ILE A 1 291 ? -28.282 -2.256 23.944 1.00 77.31 291 ILE A C 1
ATOM 2432 O O . ILE A 1 291 ? -27.311 -1.908 23.270 1.00 77.31 291 ILE A O 1
ATOM 2436 N N . ASP A 1 292 ? -29.469 -1.660 23.861 1.00 75.50 292 ASP A N 1
ATOM 2437 C CA . ASP A 1 292 ? -29.732 -0.505 23.011 1.00 75.50 292 ASP A CA 1
ATOM 2438 C C . ASP A 1 292 ? -29.326 0.800 23.693 1.00 75.50 292 ASP A C 1
ATOM 2440 O O . ASP A 1 292 ? -29.736 1.114 24.812 1.00 75.50 292 ASP A O 1
ATOM 2444 N N . ILE A 1 293 ? -28.596 1.640 22.961 1.00 72.44 293 ILE A N 1
ATOM 2445 C CA . ILE A 1 293 ? -28.366 3.017 23.390 1.00 72.44 293 ILE A CA 1
ATOM 2446 C C . ILE A 1 293 ? -29.683 3.791 23.254 1.00 72.44 293 ILE A C 1
ATOM 2448 O O . ILE A 1 293 ? -30.277 3.872 22.172 1.00 72.44 293 ILE A O 1
ATOM 2452 N N . GLN A 1 294 ? -30.125 4.415 24.348 1.00 70.62 294 GLN A N 1
ATOM 2453 C CA . GLN A 1 294 ? -31.316 5.264 24.348 1.00 70.62 294 GLN A CA 1
ATOM 2454 C C . GLN A 1 294 ? -31.208 6.374 23.291 1.00 70.62 294 GLN A C 1
ATOM 2456 O O . GLN A 1 294 ? -30.141 6.950 23.068 1.00 70.62 294 GLN A O 1
ATOM 2461 N N . LYS A 1 295 ? -32.336 6.744 22.668 1.00 72.00 295 LYS A N 1
ATOM 2462 C CA . LYS A 1 295 ? -32.378 7.717 21.556 1.00 72.00 295 LYS A CA 1
ATOM 2463 C C . LYS A 1 295 ? -31.694 9.052 21.888 1.00 72.00 295 LYS A C 1
ATOM 2465 O O . LYS A 1 295 ? -31.052 9.646 21.024 1.00 72.00 295 LYS A O 1
ATOM 2470 N N . GLN A 1 296 ? -31.803 9.493 23.138 1.00 71.06 296 GLN A N 1
ATOM 2471 C CA . GLN A 1 296 ? -31.167 10.703 23.662 1.00 71.06 296 GLN A CA 1
ATOM 2472 C C . GLN A 1 296 ? -29.631 10.620 23.729 1.00 71.06 296 GLN A C 1
ATOM 2474 O O . GLN A 1 296 ? -28.953 11.633 23.572 1.00 71.06 296 GLN A O 1
ATOM 2479 N N . HIS A 1 297 ? -29.069 9.418 23.868 1.00 67.44 297 HIS A N 1
ATOM 2480 C CA . HIS A 1 297 ? -27.633 9.180 24.028 1.00 67.44 297 HIS A CA 1
ATOM 2481 C C . HIS A 1 297 ? -26.916 8.830 22.715 1.00 67.44 297 HIS A C 1
ATOM 2483 O O . HIS A 1 297 ? -25.688 8.768 22.686 1.00 67.44 297 HIS A O 1
ATOM 2489 N N . ILE A 1 298 ? -27.642 8.693 21.594 1.00 68.50 298 ILE A N 1
ATOM 2490 C CA . ILE A 1 298 ? -27.067 8.398 20.261 1.00 68.50 298 ILE A CA 1
ATOM 2491 C C . ILE A 1 298 ? -25.978 9.410 19.871 1.00 68.50 298 ILE A C 1
ATOM 2493 O O . ILE A 1 298 ? -25.012 9.067 19.192 1.00 68.50 298 ILE A O 1
ATOM 2497 N N . LYS A 1 299 ? -26.119 10.672 20.297 1.00 72.62 299 LYS A N 1
ATOM 2498 C CA . LYS A 1 299 ? -25.160 11.736 19.977 1.00 72.62 299 LYS A CA 1
ATOM 2499 C C . LYS A 1 299 ? -23.988 11.832 20.957 1.00 72.62 299 LYS A C 1
ATOM 2501 O O . LYS A 1 299 ? -23.095 12.635 20.686 1.00 72.62 299 LYS A O 1
ATOM 2506 N N . MET A 1 300 ? -23.955 11.062 22.045 1.00 71.75 300 MET A N 1
ATOM 2507 C CA . MET A 1 300 ? -22.844 11.091 23.005 1.00 71.75 300 MET A CA 1
ATOM 2508 C C . MET A 1 300 ? -21.527 10.598 22.376 1.00 71.75 300 MET A C 1
ATOM 2510 O O . MET A 1 300 ? -21.556 9.887 21.369 1.00 71.75 300 MET A O 1
ATOM 2514 N N . PRO A 1 301 ? -20.363 11.007 22.910 1.00 74.94 301 PRO A N 1
ATOM 2515 C CA . PRO A 1 301 ? -19.080 10.401 22.558 1.00 74.94 301 PRO A CA 1
ATOM 2516 C C . PRO A 1 301 ? -19.116 8.881 22.756 1.00 74.94 301 PRO A C 1
ATOM 2518 O O . PRO A 1 301 ? -19.720 8.393 23.712 1.00 74.94 301 PRO A O 1
ATOM 2521 N N . ILE A 1 302 ? -18.461 8.118 21.873 1.00 76.69 302 ILE A N 1
ATOM 2522 C CA . ILE A 1 302 ? -18.552 6.650 21.945 1.00 76.69 302 ILE A CA 1
ATOM 2523 C C . ILE A 1 302 ? -17.919 6.099 23.226 1.00 76.69 302 ILE A C 1
ATOM 2525 O O . ILE A 1 302 ? -18.342 5.053 23.699 1.00 76.69 302 ILE A O 1
ATOM 2529 N N . GLY A 1 303 ? -16.917 6.791 23.785 1.00 77.25 303 GLY A N 1
ATOM 2530 C CA . GLY A 1 303 ? -16.271 6.383 25.027 1.00 77.25 303 GLY A CA 1
ATOM 2531 C C . GLY A 1 303 ? -17.236 6.469 26.208 1.00 77.25 303 GLY A C 1
ATOM 2532 O O . GLY A 1 303 ? -17.221 5.584 27.051 1.00 77.25 303 GLY A O 1
ATOM 2533 N N . ASP A 1 304 ? -18.147 7.446 26.207 1.00 78.19 304 ASP A N 1
ATOM 2534 C CA . ASP A 1 304 ? -19.166 7.618 27.246 1.00 78.19 304 ASP A CA 1
ATOM 2535 C C . ASP A 1 304 ? -20.269 6.570 27.086 1.00 78.19 304 ASP A C 1
ATOM 2537 O O . ASP A 1 304 ? -20.729 5.988 28.066 1.00 78.19 304 ASP A O 1
ATOM 2541 N N . GLN A 1 305 ? -20.660 6.277 25.840 1.00 82.75 305 GLN A N 1
ATOM 2542 C CA . GLN A 1 305 ? -21.579 5.175 25.539 1.00 82.75 305 GLN A CA 1
ATOM 2543 C C . GLN A 1 305 ? -20.986 3.835 25.996 1.00 82.75 305 GLN A C 1
ATOM 2545 O O . GLN A 1 305 ? -21.663 3.034 26.635 1.00 82.75 305 GLN A O 1
ATOM 2550 N N . LEU A 1 306 ? -19.703 3.612 25.711 1.00 85.50 306 LEU A N 1
ATOM 2551 C CA . LEU A 1 306 ? -18.970 2.416 26.106 1.00 85.50 306 LEU A CA 1
ATOM 2552 C C . LEU A 1 306 ? -18.816 2.324 27.631 1.00 85.50 306 LEU A C 1
ATOM 2554 O O . LEU A 1 306 ? -19.052 1.266 28.207 1.00 85.50 306 LEU A O 1
ATOM 2558 N N . ALA A 1 307 ? -18.493 3.434 28.295 1.00 84.56 307 ALA A N 1
ATOM 2559 C CA . ALA A 1 307 ? -18.423 3.532 29.749 1.00 84.56 307 ALA A CA 1
ATOM 2560 C C . ALA A 1 307 ? -19.769 3.204 30.405 1.00 84.56 307 ALA A C 1
ATOM 2562 O O . ALA A 1 307 ? -19.810 2.461 31.383 1.00 84.56 307 ALA A O 1
ATOM 2563 N N . SER A 1 308 ? -20.872 3.698 29.837 1.00 84.12 308 SER A N 1
ATOM 2564 C CA . SER A 1 308 ? -22.222 3.384 30.304 1.00 84.12 308 SER A CA 1
ATOM 2565 C C . SER A 1 308 ? -22.525 1.888 30.202 1.00 84.12 308 SER A C 1
ATOM 2567 O O . SER A 1 308 ? -23.041 1.317 31.162 1.00 84.12 308 SER A O 1
ATOM 2569 N N . ILE A 1 309 ? -22.147 1.227 29.103 1.00 87.06 309 ILE A N 1
ATOM 2570 C CA . ILE A 1 309 ? -22.319 -0.227 28.956 1.00 87.06 309 ILE A CA 1
ATOM 2571 C C . ILE A 1 309 ? -21.456 -0.980 29.972 1.00 87.06 309 ILE A C 1
ATOM 2573 O O . ILE A 1 309 ? -21.955 -1.873 30.647 1.00 87.06 309 ILE A O 1
ATOM 2577 N N . VAL A 1 310 ? -20.187 -0.597 30.142 1.00 87.56 310 VAL A N 1
ATOM 2578 C CA . VAL A 1 310 ? -19.289 -1.222 31.129 1.00 87.56 310 VAL A CA 1
ATOM 2579 C C . VAL A 1 310 ? -19.856 -1.114 32.545 1.00 87.56 310 VAL A C 1
ATOM 2581 O O . VAL A 1 310 ? -19.887 -2.111 33.262 1.00 87.56 310 VAL A O 1
ATOM 2584 N N . LEU A 1 311 ? -20.350 0.061 32.938 1.00 86.25 311 LEU A N 1
ATOM 2585 C CA . LEU A 1 311 ? -20.983 0.262 34.244 1.00 86.25 311 LEU A CA 1
ATOM 2586 C C . LEU A 1 311 ? -22.296 -0.510 34.383 1.00 86.25 311 LEU A C 1
ATOM 2588 O O . LEU A 1 311 ? -22.585 -1.014 35.465 1.00 86.25 311 LEU A O 1
ATOM 2592 N N . THR A 1 312 ? -23.069 -0.622 33.302 1.00 85.19 312 THR A N 1
ATOM 2593 C CA . THR A 1 312 ? -24.313 -1.403 33.282 1.00 85.19 312 THR A CA 1
ATOM 2594 C C . THR A 1 312 ? -24.024 -2.875 33.558 1.00 85.19 312 THR A C 1
ATOM 2596 O O . THR A 1 312 ? -24.659 -3.478 34.414 1.00 85.19 312 THR A O 1
ATOM 2599 N N . LEU A 1 313 ? -23.012 -3.433 32.888 1.00 88.25 313 LEU A N 1
ATOM 2600 C CA . LEU A 1 313 ? -22.591 -4.823 33.070 1.00 88.25 313 LEU A CA 1
ATOM 2601 C C . LEU A 1 313 ? -21.921 -5.065 34.424 1.00 88.25 313 LEU A C 1
ATOM 2603 O O . LEU A 1 313 ? -22.040 -6.152 34.976 1.00 88.25 313 LEU A O 1
ATOM 2607 N N . ALA A 1 314 ? -21.202 -4.078 34.962 1.00 86.38 314 ALA A N 1
ATOM 2608 C CA . ALA A 1 314 ? -20.575 -4.185 36.275 1.00 86.38 314 ALA A CA 1
ATOM 2609 C C . ALA A 1 314 ? -21.596 -4.163 37.429 1.00 86.38 314 ALA A C 1
ATOM 2611 O O . ALA A 1 314 ? -21.304 -4.710 38.490 1.00 86.38 314 ALA A O 1
ATOM 2612 N N . ASN A 1 315 ? -22.764 -3.550 37.232 1.00 85.69 315 ASN A N 1
ATOM 2613 C CA . ASN A 1 315 ? -23.850 -3.473 38.217 1.00 85.69 315 ASN A CA 1
ATOM 2614 C C . ASN A 1 315 ? -25.080 -4.255 37.732 1.00 85.69 315 ASN A C 1
ATOM 2616 O O . ASN A 1 315 ? -26.214 -3.782 37.828 1.00 85.69 315 ASN A O 1
ATOM 2620 N N . ASP A 1 316 ? -24.850 -5.425 37.139 1.00 83.44 316 ASP A N 1
ATOM 2621 C CA . ASP A 1 316 ? -25.884 -6.205 36.468 1.00 83.44 316 ASP A CA 1
ATOM 2622 C C . ASP A 1 316 ? -27.026 -6.620 37.403 1.00 83.44 316 ASP A C 1
ATOM 2624 O O . ASP A 1 316 ? -28.172 -6.655 36.965 1.00 83.44 316 ASP A O 1
ATOM 2628 N N . SER A 1 317 ? -26.767 -6.832 38.698 1.00 80.44 317 SER A N 1
ATOM 2629 C CA . SER A 1 317 ? -27.825 -7.134 39.670 1.00 80.44 317 SER A CA 1
ATOM 2630 C C . SER A 1 317 ? -28.861 -6.012 39.817 1.00 80.44 317 SER A C 1
ATOM 2632 O O . SER A 1 317 ? -30.046 -6.301 40.001 1.00 80.44 317 SER A O 1
ATOM 2634 N N . MET A 1 318 ? -28.426 -4.750 39.716 1.00 79.94 318 MET A N 1
ATOM 2635 C CA . MET A 1 318 ? -29.270 -3.556 39.827 1.00 79.94 318 MET A CA 1
ATOM 2636 C C . MET A 1 318 ? -29.906 -3.191 38.483 1.00 79.94 318 MET A C 1
ATOM 2638 O O . MET A 1 318 ? -31.051 -2.741 38.439 1.00 79.94 318 MET A O 1
ATOM 2642 N N . MET A 1 319 ? -29.167 -3.391 37.391 1.00 78.56 319 MET A N 1
ATOM 2643 C CA . MET A 1 319 ? -29.597 -3.028 36.037 1.00 78.56 319 MET A CA 1
ATOM 2644 C C . MET A 1 319 ? -30.551 -4.045 35.409 1.00 78.56 319 MET A C 1
ATOM 2646 O O . MET A 1 319 ? -31.126 -3.776 34.357 1.00 78.56 319 MET A O 1
ATOM 2650 N N . ASP A 1 320 ? -30.762 -5.178 36.070 1.00 69.56 320 ASP A N 1
ATOM 2651 C CA . ASP A 1 320 ? -31.653 -6.250 35.634 1.00 69.56 320 ASP A CA 1
ATOM 2652 C C . ASP A 1 320 ? -33.101 -5.797 35.405 1.00 69.56 320 ASP A C 1
ATOM 2654 O O . ASP A 1 320 ? -33.787 -6.257 34.495 1.00 69.56 320 ASP A O 1
ATOM 2658 N N . ASN A 1 321 ? -33.555 -4.833 36.207 1.00 66.31 321 ASN A N 1
ATOM 2659 C CA . ASN A 1 321 ? -34.900 -4.269 36.095 1.00 66.31 321 ASN A CA 1
ATOM 2660 C C . ASN A 1 321 ? -35.045 -3.308 34.902 1.00 66.31 321 ASN A C 1
ATOM 2662 O O . ASN A 1 321 ? -36.158 -3.063 34.446 1.00 66.31 321 ASN A O 1
ATOM 2666 N N . GLU A 1 322 ? -33.929 -2.769 34.406 1.00 69.19 322 GLU A N 1
ATOM 2667 C CA . GLU A 1 322 ? -33.879 -1.733 33.366 1.00 69.19 322 GLU A CA 1
ATOM 2668 C C . GLU A 1 322 ? -33.460 -2.299 32.000 1.00 69.19 322 GLU A C 1
ATOM 2670 O O . GLU A 1 322 ? -33.798 -1.747 30.951 1.00 69.19 322 GLU A O 1
ATOM 2675 N N . VAL A 1 323 ? -32.729 -3.418 31.992 1.00 69.81 323 VAL A N 1
ATOM 2676 C CA . VAL A 1 323 ? -32.291 -4.123 30.785 1.00 69.81 323 VAL A CA 1
ATOM 2677 C C . VAL A 1 323 ? -32.856 -5.537 30.824 1.00 69.81 323 VAL A C 1
ATOM 2679 O O . VAL A 1 323 ? -32.213 -6.466 31.299 1.00 69.81 323 VAL A O 1
ATOM 2682 N N . HIS A 1 324 ? -34.059 -5.712 30.278 1.00 63.47 324 HIS A N 1
ATOM 2683 C CA . HIS A 1 324 ? -34.792 -6.983 30.336 1.00 63.47 324 HIS A CA 1
ATOM 2684 C C . HIS A 1 324 ? -34.003 -8.193 29.805 1.00 63.47 324 HIS A C 1
ATOM 2686 O O . HIS A 1 324 ? -34.140 -9.291 30.330 1.00 63.47 324 HIS A O 1
ATOM 2692 N N . THR A 1 325 ? -33.112 -8.000 28.827 1.00 67.69 325 THR A N 1
ATOM 2693 C CA . THR A 1 325 ? -32.269 -9.087 28.299 1.00 67.69 325 THR A CA 1
ATOM 2694 C C . THR A 1 325 ? -31.084 -9.462 29.198 1.00 67.69 325 THR A C 1
ATOM 2696 O O . THR A 1 325 ? -30.345 -10.379 28.857 1.00 67.69 325 THR A O 1
ATOM 2699 N N . LEU A 1 326 ? -30.848 -8.754 30.309 1.00 65.06 326 LEU A N 1
ATOM 2700 C CA . LEU A 1 326 ? -29.964 -9.226 31.385 1.00 65.06 326 LEU A CA 1
ATOM 2701 C C . LEU A 1 326 ? -30.701 -10.217 32.312 1.00 65.06 326 LEU A C 1
ATOM 2703 O O . LEU A 1 326 ? -30.083 -11.183 32.773 1.00 65.06 326 LEU A O 1
ATOM 2707 N N . ALA A 1 327 ? -32.017 -10.031 32.493 1.00 57.47 327 ALA A N 1
ATOM 2708 C CA . ALA A 1 327 ? -32.844 -10.739 33.477 1.00 57.47 327 ALA A CA 1
ATOM 2709 C C . ALA A 1 327 ? -33.231 -12.154 33.063 1.00 57.47 327 ALA A C 1
ATOM 2711 O O . ALA A 1 327 ? -33.256 -13.061 33.901 1.00 57.47 327 ALA A O 1
ATOM 2712 N N . ASP A 1 328 ? -33.451 -12.367 31.764 1.00 54.06 328 ASP A N 1
ATOM 2713 C CA . ASP A 1 328 ? -33.891 -13.651 31.202 1.00 54.06 328 ASP A CA 1
ATOM 2714 C C . ASP A 1 328 ? -32.908 -14.811 31.445 1.00 54.06 328 ASP A C 1
ATOM 2716 O O . ASP A 1 328 ? -33.241 -15.971 31.226 1.00 54.06 328 ASP A O 1
ATOM 2720 N N . HIS A 1 329 ? -31.706 -14.536 31.953 1.00 52.78 329 HIS A N 1
ATOM 2721 C CA . HIS A 1 329 ? -30.686 -15.552 32.200 1.00 52.78 329 HIS A CA 1
ATOM 2722 C C . HIS A 1 329 ? -30.551 -15.954 33.673 1.00 52.78 329 HIS A C 1
ATOM 2724 O O . HIS A 1 329 ? -29.612 -16.667 34.015 1.00 52.78 329 HIS A O 1
ATOM 2730 N N . ARG A 1 330 ? -31.425 -15.499 34.587 1.00 48.44 330 ARG A N 1
ATOM 2731 C CA . ARG A 1 330 ? -31.472 -16.013 35.977 1.00 48.44 330 ARG A CA 1
ATOM 2732 C C . ARG A 1 330 ? -32.212 -17.346 36.130 1.00 48.44 330 ARG A C 1
ATOM 2734 O O . ARG A 1 330 ? -32.086 -17.952 37.182 1.00 48.44 330 ARG A O 1
ATOM 2741 N N . PHE A 1 331 ? -32.955 -17.794 35.119 1.00 41.53 331 PHE A N 1
ATOM 2742 C CA . PHE A 1 331 ? -33.825 -18.976 35.216 1.00 41.53 331 PHE A CA 1
ATOM 2743 C C . PHE A 1 331 ? -33.260 -20.254 34.577 1.00 41.53 331 PHE A C 1
ATOM 2745 O O . PHE A 1 331 ? -33.993 -21.225 34.420 1.00 41.53 331 PHE A O 1
ATOM 2752 N N . GLU A 1 332 ? -31.972 -20.278 34.239 1.00 38.97 332 GLU A N 1
ATOM 2753 C CA . GLU A 1 332 ? -31.269 -21.511 33.869 1.00 38.97 332 GLU A CA 1
ATOM 2754 C C . GLU A 1 332 ? -30.317 -21.896 35.012 1.00 38.97 332 GLU A C 1
ATOM 2756 O O . GLU A 1 332 ? -29.122 -21.606 34.957 1.00 38.97 332 GLU A O 1
ATOM 2761 N N . ASP A 1 333 ? -30.890 -22.477 36.071 1.00 36.47 333 ASP A N 1
ATOM 2762 C CA . ASP A 1 333 ? -30.171 -23.323 37.038 1.00 36.47 333 ASP A CA 1
ATOM 2763 C C . ASP A 1 333 ? -30.096 -24.768 36.517 1.00 36.47 333 ASP A C 1
ATOM 2765 O O . ASP A 1 333 ? -31.140 -25.279 36.035 1.00 36.47 333 ASP A O 1
#